Protein AF-A0A8T6FFH6-F1 (afdb_monomer)

Secondary structure (DSSP, 8-state):
-EEEE-HHHHHTT-EEEEEEEE--SS-EEEEEEESSPPPPBTTBEEE-GGG--SSEEEETTEEEE-TTSEEEEEESS---GGGEEEEE--PPPSS--SSSSSSPTTTT--HHHHHHHHHHHHHHTT--TTGGGS-----SSSPPHHHHHHHHHHHHHHHHHSS--PPPPPHHHHHHHHHHHHHHHHTT-HHHHHHHHTTSS-HHHHHHHHHHHHHHHHT-S---PPPP---

Sequence (231 aa):
MEFTIDWQAVVRGCRMYWVEAMRYRPPAYRFLITEHELPNSKFLTHYDPSAANGPVIYRDGAWYWNGTCTSEFMVAADLPLARFSRMSFVDHHQQYCRGGQNPCRDQRMSAYDARLVTLSFVLAYSLHTIDHGIRYDTVGLEQDEVDQFVNLMTQRLTVMAERFRGRRTKKKSRAALIRGILALWSCRRFSDASVLASRFPSAEALQDELCDLIAEHFGLPSYQPTALWSA

Radius of gyration: 22.52 Å; Cα contacts (8 Å, |Δi|>4): 329; chains: 1; bounding box: 49×39×63 Å

Mean predicted aligned error: 6.68 Å

Foldseek 3Di:
DDFAFDPCVQQVLWWKWWFDFDPDVLTETEIEIENDDDDDDPRTHTDDLPVVPDQWHDDPNDIHGNPSYHYHYHYPDDDFLLRTQADFFAFADQPDDPPADVVRPCRRPGSLLVLLLVVLVCLLVLPPSNVNHAFQDDPDDDFGSLLSNLVVVLVLLQVLLVAADADDDDLVVLLNLLSVLSVCSNVVVNNVSSVSSSNANDSVSNSLNSQVSVCVSNVHPTGDRDDDPPD

Structure (mmCIF, N/CA/C/O backbone):
data_AF-A0A8T6FFH6-F1
#
_entry.id   AF-A0A8T6FFH6-F1
#
loop_
_atom_site.group_PDB
_atom_site.id
_atom_site.type_symbol
_atom_site.label_atom_id
_atom_site.label_alt_id
_atom_site.label_comp_id
_atom_site.label_asym_id
_atom_site.label_entity_id
_atom_site.label_seq_id
_atom_site.pdbx_PDB_ins_code
_atom_site.Cartn_x
_atom_site.Cartn_y
_atom_site.Cartn_z
_atom_site.occupancy
_atom_site.B_iso_or_equiv
_atom_site.auth_seq_id
_atom_site.auth_comp_id
_atom_site.auth_asym_id
_atom_site.auth_atom_id
_atom_site.pdbx_PDB_model_num
ATOM 1 N N . MET A 1 1 ? 1.522 5.525 -2.052 1.00 87.00 1 MET A N 1
ATOM 2 C CA . MET A 1 1 ? 1.400 4.057 -1.937 1.00 87.00 1 MET A CA 1
ATOM 3 C C . MET A 1 1 ? 2.240 3.444 -3.032 1.00 87.00 1 MET A C 1
ATOM 5 O O . MET A 1 1 ? 2.258 3.988 -4.131 1.00 87.00 1 MET A O 1
ATOM 9 N N . GLU A 1 2 ? 2.932 2.364 -2.716 1.00 89.50 2 GLU A N 1
ATOM 10 C CA . GLU A 1 2 ? 3.821 1.646 -3.621 1.00 89.50 2 GLU A CA 1
ATOM 11 C C . GLU A 1 2 ? 3.473 0.164 -3.601 1.00 89.50 2 GLU A C 1
ATOM 13 O O . GLU A 1 2 ? 3.092 -0.378 -2.562 1.00 89.50 2 GLU A O 1
ATOM 18 N N . PHE A 1 3 ? 3.632 -0.482 -4.751 1.00 90.56 3 PHE A N 1
ATOM 19 C CA . PHE A 1 3 ? 3.488 -1.921 -4.883 1.00 90.56 3 PHE A CA 1
ATOM 20 C C . PHE A 1 3 ? 4.796 -2.510 -5.396 1.00 90.56 3 PHE A C 1
ATOM 22 O O . PHE A 1 3 ? 5.353 -2.039 -6.389 1.00 90.56 3 PHE A O 1
ATOM 29 N N . THR A 1 4 ? 5.291 -3.542 -4.725 1.00 91.06 4 THR A N 1
ATOM 30 C CA . THR A 1 4 ? 6.453 -4.302 -5.177 1.00 91.06 4 THR A CA 1
ATOM 31 C C . THR A 1 4 ? 5.992 -5.394 -6.126 1.00 91.06 4 THR A C 1
ATOM 33 O O . THR A 1 4 ? 5.114 -6.186 -5.792 1.00 91.06 4 THR A O 1
ATOM 36 N N . ILE A 1 5 ? 6.601 -5.443 -7.306 1.00 90.44 5 ILE A N 1
ATOM 37 C CA . ILE A 1 5 ? 6.355 -6.465 -8.320 1.00 90.44 5 ILE A CA 1
ATOM 38 C C . ILE A 1 5 ? 7.645 -7.222 -8.614 1.00 90.44 5 ILE A C 1
ATOM 40 O O . ILE A 1 5 ? 8.733 -6.643 -8.570 1.00 90.44 5 ILE A O 1
ATOM 44 N N . ASP A 1 6 ? 7.528 -8.509 -8.937 1.00 90.12 6 ASP A N 1
ATOM 45 C CA . ASP A 1 6 ? 8.653 -9.261 -9.483 1.00 90.12 6 ASP A CA 1
ATOM 46 C C . ASP A 1 6 ? 9.020 -8.701 -10.863 1.00 90.12 6 ASP A C 1
ATOM 48 O O . ASP A 1 6 ? 8.323 -8.920 -11.857 1.00 90.12 6 ASP A O 1
ATOM 52 N N . TRP A 1 7 ? 10.144 -7.987 -10.914 1.00 91.88 7 TRP A N 1
ATOM 53 C CA . TRP A 1 7 ? 10.684 -7.418 -12.141 1.00 91.88 7 TRP A CA 1
ATOM 54 C C . TRP A 1 7 ? 10.851 -8.466 -13.243 1.00 91.88 7 TRP A C 1
ATOM 56 O O . TRP A 1 7 ? 10.474 -8.215 -14.388 1.00 91.88 7 TRP A O 1
ATOM 66 N N . GLN A 1 8 ? 11.351 -9.662 -12.911 1.00 91.69 8 GLN A N 1
ATOM 67 C CA . GLN A 1 8 ? 11.547 -10.713 -13.907 1.00 91.69 8 GLN A CA 1
ATOM 68 C C . GLN A 1 8 ? 10.218 -11.195 -14.482 1.00 91.69 8 GLN A C 1
ATOM 70 O O . GLN A 1 8 ? 10.142 -11.508 -15.666 1.00 91.69 8 GLN A O 1
ATOM 75 N N . ALA A 1 9 ? 9.155 -11.255 -13.680 1.00 90.94 9 ALA A N 1
ATOM 76 C CA . ALA A 1 9 ? 7.825 -11.593 -14.177 1.00 90.94 9 ALA A CA 1
ATOM 77 C C . ALA A 1 9 ? 7.251 -10.533 -15.133 1.00 90.94 9 ALA A C 1
ATOM 79 O O . ALA A 1 9 ? 6.455 -10.897 -15.996 1.00 90.94 9 ALA A O 1
ATOM 80 N N . VAL A 1 10 ? 7.652 -9.264 -15.002 1.00 91.81 10 VAL A N 1
ATOM 81 C CA . VAL A 1 10 ? 7.201 -8.156 -15.866 1.00 91.81 10 VAL A CA 1
ATOM 82 C C . VAL A 1 10 ? 7.915 -8.153 -17.216 1.00 91.81 10 VAL A C 1
ATOM 84 O O . VAL A 1 10 ? 7.283 -7.952 -18.248 1.00 91.81 10 VAL A O 1
ATOM 87 N N . VAL A 1 11 ? 9.234 -8.358 -17.228 1.00 93.69 11 VAL A N 1
ATOM 88 C CA . VAL A 1 11 ? 10.037 -8.232 -18.462 1.00 93.69 11 VAL A CA 1
ATOM 89 C C . VAL A 1 11 ? 10.153 -9.520 -19.272 1.00 93.69 11 VAL A C 1
ATOM 91 O O . VAL A 1 11 ? 10.622 -9.492 -20.408 1.00 93.69 11 VAL A O 1
ATOM 94 N N . ARG A 1 12 ? 9.764 -10.666 -18.710 1.00 91.62 12 ARG A N 1
ATOM 95 C CA . ARG A 1 12 ? 9.901 -11.969 -19.372 1.00 91.62 12 ARG A CA 1
ATOM 96 C C . ARG A 1 12 ? 9.046 -12.044 -20.631 1.00 91.62 12 ARG A C 1
ATOM 98 O O . ARG A 1 12 ? 7.839 -11.868 -20.567 1.00 91.62 12 ARG A O 1
ATOM 105 N N . GLY A 1 13 ? 9.685 -12.369 -21.755 1.00 91.25 13 GLY A N 1
ATOM 106 C CA . GLY A 1 13 ? 9.020 -12.438 -23.060 1.00 91.25 13 GLY A CA 1
ATOM 107 C C . GLY A 1 13 ? 8.721 -11.070 -23.680 1.00 91.25 13 GLY A C 1
ATOM 108 O O . GLY A 1 13 ? 8.264 -11.013 -24.817 1.00 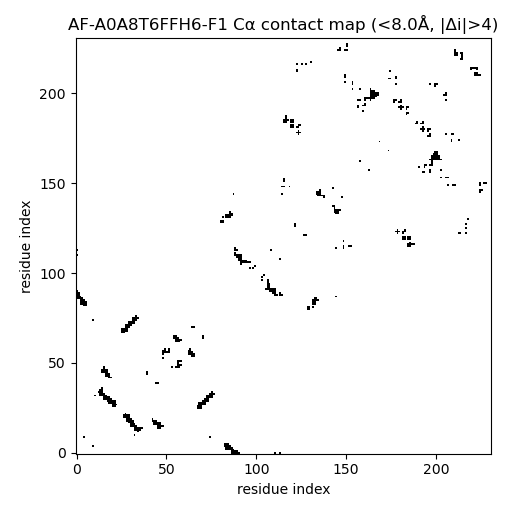91.25 13 GLY A O 1
ATOM 109 N N . CYS A 1 14 ? 9.026 -9.978 -22.975 1.00 94.56 14 CYS A N 1
ATOM 110 C CA . CYS A 1 14 ? 8.846 -8.626 -23.473 1.00 94.56 14 CYS A CA 1
ATOM 111 C C . CYS A 1 14 ? 10.101 -8.123 -24.191 1.00 94.56 14 CYS A C 1
ATOM 113 O O . CYS A 1 14 ? 11.234 -8.508 -23.900 1.00 94.56 14 CYS A O 1
ATOM 115 N N . ARG A 1 15 ? 9.881 -7.185 -25.103 1.00 94.88 15 ARG A N 1
ATOM 116 C CA . ARG A 1 15 ? 10.890 -6.356 -25.752 1.00 94.88 15 ARG A CA 1
ATOM 117 C C . ARG A 1 15 ? 10.961 -5.008 -25.045 1.00 94.88 15 ARG A C 1
ATOM 119 O O . ARG A 1 15 ? 9.952 -4.512 -24.538 1.00 94.88 15 ARG A O 1
ATOM 126 N N . MET A 1 16 ? 12.150 -4.413 -25.026 1.00 95.88 16 MET A N 1
ATOM 127 C CA . MET A 1 16 ? 12.393 -3.107 -24.421 1.00 95.88 16 MET A CA 1
ATOM 128 C C . MET A 1 16 ? 12.731 -2.089 -25.508 1.00 95.88 16 MET A C 1
ATOM 130 O O . MET A 1 16 ? 13.519 -2.360 -26.410 1.00 95.88 16 MET A O 1
ATOM 134 N N . TYR A 1 17 ? 12.136 -0.905 -25.422 1.00 96.31 17 TYR A N 1
ATOM 135 C CA . TYR A 1 17 ? 12.360 0.189 -26.358 1.00 96.31 17 TYR A CA 1
ATOM 136 C C . TYR A 1 17 ? 12.745 1.445 -25.589 1.00 96.31 17 TYR A C 1
ATOM 138 O O . TYR A 1 17 ? 12.044 1.863 -24.666 1.00 96.31 17 TYR A O 1
ATOM 146 N N . TRP A 1 18 ? 13.861 2.053 -25.973 1.00 95.44 18 TRP A N 1
ATOM 147 C CA . TRP A 1 18 ? 14.264 3.365 -25.496 1.00 95.44 18 TRP A CA 1
ATOM 148 C C . TRP A 1 18 ? 13.285 4.421 -26.006 1.00 95.44 18 TRP A C 1
ATOM 150 O O . TRP A 1 18 ? 13.049 4.510 -27.213 1.00 95.44 18 TRP A O 1
ATOM 160 N N . VAL A 1 19 ? 12.751 5.225 -25.088 1.00 95.31 19 VAL A N 1
ATOM 161 C CA . VAL A 1 19 ? 11.837 6.328 -25.405 1.00 95.31 19 VAL A CA 1
ATOM 162 C C . VAL A 1 19 ? 12.607 7.643 -25.404 1.00 95.31 19 VAL A C 1
ATOM 164 O O . VAL A 1 19 ? 12.699 8.322 -26.422 1.00 95.31 19 VAL A O 1
ATOM 167 N N . GLU A 1 20 ? 13.190 8.012 -24.262 1.00 94.25 20 GLU A N 1
ATOM 168 C CA . GLU A 1 20 ? 13.884 9.290 -24.106 1.00 94.25 20 GLU A CA 1
ATOM 169 C C . GLU A 1 20 ? 14.808 9.320 -22.881 1.00 94.25 20 GLU A C 1
ATOM 171 O O . GLU A 1 20 ? 14.601 8.602 -21.900 1.00 94.25 20 GLU A O 1
ATOM 176 N N . ALA A 1 21 ? 15.791 10.225 -22.919 1.00 92.62 21 ALA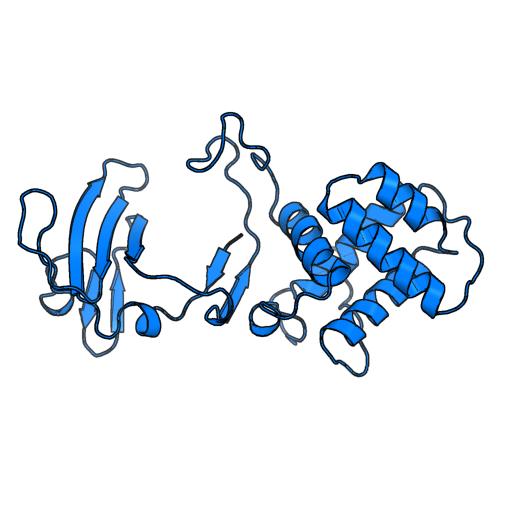 A N 1
ATOM 177 C CA . ALA A 1 21 ? 16.451 10.745 -21.725 1.00 92.62 21 ALA A CA 1
ATOM 178 C C . ALA A 1 21 ? 15.811 12.088 -21.366 1.00 92.62 21 ALA A C 1
ATOM 180 O O . ALA A 1 21 ? 15.753 13.009 -22.182 1.00 92.62 21 ALA A O 1
ATOM 181 N N . MET A 1 22 ? 15.369 12.216 -20.125 1.00 90.88 22 MET A N 1
ATOM 182 C CA . MET A 1 22 ? 14.669 13.384 -19.622 1.00 90.88 22 MET A CA 1
ATOM 183 C C . MET A 1 22 ? 15.610 14.269 -18.813 1.00 90.88 22 MET A C 1
ATOM 185 O O . MET A 1 22 ? 16.286 13.830 -17.877 1.00 90.88 22 MET A O 1
ATOM 189 N N . ARG A 1 23 ? 15.583 15.570 -19.110 1.00 85.06 23 ARG A N 1
ATOM 190 C CA . ARG A 1 23 ? 16.239 16.589 -18.283 1.00 85.06 23 ARG A CA 1
ATOM 191 C C . ARG A 1 23 ? 15.389 16.864 -17.040 1.00 85.06 23 ARG A C 1
ATOM 193 O O . ARG A 1 23 ? 14.605 17.806 -17.011 1.00 85.06 23 ARG A O 1
ATOM 200 N N . TYR A 1 24 ? 15.540 16.012 -16.032 1.00 77.19 24 TYR A N 1
ATOM 201 C CA . TYR A 1 24 ? 14.887 16.120 -14.726 1.00 77.19 24 TYR A CA 1
ATOM 202 C C . TYR A 1 24 ? 15.935 16.209 -13.600 1.00 77.19 24 TYR A C 1
ATOM 204 O O . TYR A 1 24 ? 17.136 16.097 -13.859 1.00 77.19 24 TYR A O 1
ATOM 212 N N . ARG A 1 25 ? 15.515 16.462 -12.354 1.00 79.69 25 ARG A N 1
ATOM 213 C CA . ARG A 1 25 ? 16.392 16.388 -11.171 1.00 79.69 25 ARG A CA 1
ATOM 214 C C . ARG A 1 25 ? 15.770 15.446 -10.129 1.00 79.69 25 ARG A C 1
ATOM 216 O O . ARG A 1 25 ? 14.765 15.835 -9.535 1.00 79.69 25 ARG A O 1
ATOM 223 N N . PRO A 1 26 ? 16.349 14.249 -9.905 1.00 83.31 26 PRO A N 1
ATOM 224 C CA . PRO A 1 26 ? 17.490 13.670 -10.636 1.00 83.31 26 PRO A CA 1
ATOM 225 C C . PRO A 1 26 ? 17.151 13.392 -12.117 1.00 83.31 26 PRO A C 1
ATOM 227 O O . PRO A 1 26 ? 15.967 13.293 -12.449 1.00 83.31 26 PRO A O 1
ATOM 230 N N . PRO A 1 27 ? 18.150 13.307 -13.022 1.00 90.62 27 PRO A N 1
ATOM 231 C CA . PRO A 1 27 ? 17.916 12.945 -14.419 1.00 90.62 27 PRO A CA 1
ATOM 232 C C . PRO A 1 27 ? 17.154 11.629 -14.516 1.00 90.62 27 PRO A C 1
ATOM 234 O O . PRO A 1 27 ? 17.372 10.732 -13.704 1.00 90.62 27 PRO A O 1
ATOM 237 N N . ALA A 1 28 ? 16.274 11.512 -15.504 1.00 92.75 28 ALA A N 1
ATOM 238 C CA . ALA A 1 28 ? 15.490 10.302 -15.707 1.00 92.75 28 ALA A CA 1
ATOM 239 C C . ALA A 1 28 ? 15.674 9.781 -17.129 1.00 92.75 28 ALA A C 1
ATOM 241 O O . ALA A 1 28 ? 16.014 10.536 -18.039 1.00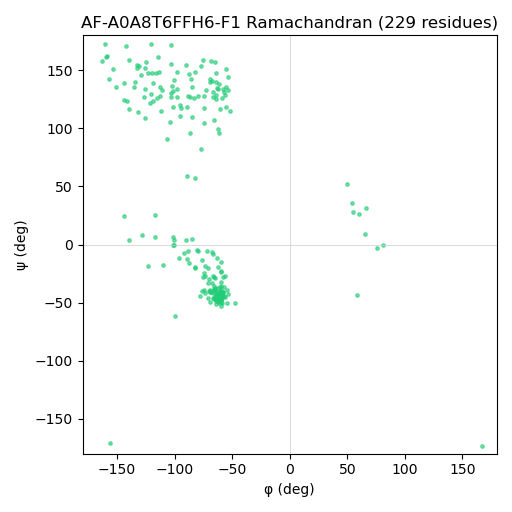 92.75 28 ALA A O 1
ATOM 242 N N . TYR A 1 29 ? 15.433 8.497 -17.330 1.00 94.00 29 TYR A N 1
ATOM 243 C CA . TYR A 1 29 ? 15.287 7.900 -18.652 1.00 94.00 29 TYR A CA 1
ATOM 244 C C . TYR A 1 29 ? 14.046 7.024 -18.660 1.00 94.00 29 TYR A C 1
ATOM 246 O O . TYR A 1 29 ? 13.627 6.530 -17.610 1.00 94.00 29 TYR A O 1
ATOM 254 N N . ARG A 1 30 ? 13.462 6.839 -19.845 1.00 95.31 30 ARG A N 1
ATOM 255 C CA . ARG A 1 30 ? 12.227 6.079 -19.993 1.00 95.31 30 ARG A CA 1
ATOM 256 C C . ARG A 1 30 ? 12.354 4.955 -21.005 1.00 95.31 30 ARG A C 1
ATOM 258 O O . ARG A 1 30 ? 12.810 5.165 -22.130 1.00 95.31 30 ARG A O 1
ATOM 265 N N . PHE A 1 31 ? 11.863 3.789 -20.607 1.00 96.62 31 PHE A N 1
ATOM 266 C CA . PHE A 1 31 ? 11.684 2.630 -21.468 1.00 96.62 31 PHE A CA 1
ATOM 267 C C . PHE A 1 31 ? 10.205 2.297 -21.655 1.00 96.62 31 PHE A C 1
ATOM 269 O O . PHE A 1 31 ? 9.394 2.489 -20.749 1.00 96.62 31 PHE A O 1
ATOM 276 N N . LEU A 1 32 ? 9.873 1.760 -22.824 1.00 96.62 32 LEU A N 1
ATOM 277 C CA . LEU A 1 32 ? 8.628 1.054 -23.094 1.00 96.62 32 LEU A CA 1
ATOM 278 C C . LEU A 1 32 ? 8.913 -0.450 -23.116 1.00 96.62 32 LEU A C 1
ATOM 280 O O . LEU A 1 32 ? 9.836 -0.894 -23.795 1.00 96.62 32 LEU A O 1
ATOM 284 N N . ILE A 1 33 ? 8.116 -1.220 -22.386 1.00 96.38 33 ILE A N 1
ATOM 285 C CA . ILE A 1 33 ? 8.177 -2.679 -22.301 1.00 96.38 33 ILE A CA 1
ATOM 286 C C . ILE A 1 33 ? 6.882 -3.231 -22.882 1.00 96.38 33 ILE A C 1
ATOM 288 O O . ILE A 1 33 ? 5.794 -2.829 -22.467 1.00 96.38 33 ILE A O 1
ATOM 292 N N . THR A 1 34 ? 6.988 -4.133 -23.851 1.00 96.00 34 THR A N 1
ATOM 293 C CA . THR A 1 34 ? 5.824 -4.713 -24.529 1.00 96.00 34 THR A CA 1
ATOM 294 C C . THR A 1 34 ? 6.141 -6.095 -25.087 1.00 96.00 34 THR A C 1
ATOM 296 O O . THR A 1 34 ? 7.278 -6.369 -25.456 1.00 96.00 34 THR A O 1
ATOM 299 N N . GLU A 1 35 ? 5.142 -6.964 -25.184 1.00 95.25 35 GLU A N 1
ATOM 300 C CA . GLU A 1 35 ? 5.258 -8.255 -25.877 1.00 95.25 35 GLU A CA 1
ATOM 301 C C . GLU A 1 35 ? 5.277 -8.092 -27.407 1.00 95.25 35 GLU A C 1
ATOM 303 O O . GLU A 1 35 ? 5.710 -8.983 -28.138 1.00 95.25 35 GLU A O 1
ATOM 308 N N . HIS A 1 36 ? 4.820 -6.942 -27.910 1.00 93.50 36 HIS A N 1
ATOM 309 C CA . HIS A 1 36 ? 4.696 -6.697 -29.338 1.00 93.50 36 HIS A CA 1
ATOM 310 C C . HIS A 1 36 ? 5.997 -6.191 -29.950 1.00 93.50 36 HIS A C 1
ATOM 312 O O . HIS A 1 36 ? 6.714 -5.359 -29.395 1.00 93.50 36 HIS A O 1
ATOM 318 N N . GLU A 1 37 ? 6.270 -6.652 -31.164 1.00 93.00 37 GLU A N 1
ATOM 319 C CA . GLU A 1 37 ? 7.286 -6.036 -31.996 1.00 93.00 37 GLU A CA 1
ATOM 320 C C . GLU A 1 37 ? 6.765 -4.708 -32.542 1.00 93.00 37 GLU A C 1
ATOM 322 O O . GLU A 1 37 ? 5.773 -4.657 -33.269 1.00 93.00 37 GLU A O 1
ATOM 327 N N . LEU A 1 38 ? 7.440 -3.627 -32.167 1.00 91.50 38 LEU A N 1
ATOM 328 C CA . LEU A 1 38 ? 7.152 -2.288 -32.653 1.00 91.50 38 LEU A CA 1
ATOM 329 C C . LEU A 1 38 ? 8.142 -1.902 -33.755 1.00 91.50 38 LEU A C 1
ATOM 331 O O . LEU A 1 38 ? 9.335 -2.209 -33.641 1.00 91.50 38 LEU A O 1
ATOM 335 N N . PRO A 1 39 ? 7.682 -1.201 -34.806 1.00 87.88 39 PRO A N 1
ATOM 336 C CA . PRO A 1 39 ? 8.575 -0.683 -35.826 1.00 87.88 39 PRO A CA 1
ATOM 337 C C . PRO A 1 39 ? 9.517 0.354 -35.211 1.00 87.88 39 PRO A C 1
ATOM 339 O O . PRO A 1 39 ? 9.103 1.197 -34.409 1.00 87.88 39 PRO A O 1
ATOM 342 N N . ASN A 1 40 ? 10.782 0.328 -35.630 1.00 81.50 40 ASN A N 1
ATOM 343 C CA . ASN A 1 40 ? 11.717 1.391 -35.281 1.00 81.50 40 ASN A CA 1
ATOM 344 C C . ASN A 1 40 ? 11.166 2.735 -35.768 1.00 81.50 40 ASN A C 1
ATOM 346 O O . ASN A 1 40 ? 10.719 2.872 -36.909 1.00 81.50 40 ASN A O 1
ATOM 350 N N . SER A 1 41 ? 11.211 3.740 -34.901 1.00 86.56 41 SER A N 1
ATOM 351 C CA . SER A 1 41 ? 10.749 5.085 -35.219 1.00 86.56 41 SER A CA 1
ATOM 352 C C . SER A 1 41 ? 11.660 6.121 -34.577 1.00 86.56 41 SER A C 1
ATOM 354 O O . SER A 1 41 ? 12.478 5.807 -33.718 1.00 86.56 41 SER A O 1
ATOM 356 N N . LYS A 1 42 ? 11.477 7.394 -34.930 1.00 87.50 42 LYS A N 1
ATOM 357 C CA . LYS A 1 42 ? 12.201 8.495 -34.275 1.00 87.50 42 LYS A CA 1
ATOM 358 C C . LYS A 1 42 ? 11.897 8.648 -32.773 1.00 87.50 42 LYS A C 1
ATOM 360 O O . LYS A 1 42 ? 12.566 9.432 -32.114 1.00 87.50 42 LYS A O 1
ATOM 365 N N . PHE A 1 43 ? 10.871 7.964 -32.261 1.00 89.56 43 PHE A N 1
ATOM 366 C CA . PHE A 1 43 ? 10.429 8.042 -30.864 1.00 89.56 43 PHE A CA 1
ATOM 367 C C . PHE A 1 43 ? 10.715 6.772 -30.061 1.00 89.56 43 PHE A C 1
ATOM 369 O O . PHE A 1 43 ? 10.640 6.803 -28.838 1.00 89.56 43 PHE A O 1
ATOM 376 N N . LEU A 1 44 ? 10.976 5.655 -30.743 1.00 93.38 44 LEU A N 1
ATOM 377 C CA . LEU A 1 44 ? 11.179 4.348 -30.134 1.00 93.38 44 LEU A CA 1
ATOM 378 C C . LEU A 1 44 ? 12.321 3.648 -30.852 1.00 93.38 44 LEU A C 1
ATOM 380 O O . LEU A 1 44 ? 12.210 3.310 -32.034 1.00 93.38 44 LEU A O 1
ATOM 384 N N . THR A 1 45 ? 13.388 3.400 -30.104 1.00 93.62 45 THR A N 1
ATOM 385 C CA . THR A 1 45 ? 14.547 2.644 -30.572 1.00 93.62 45 THR A CA 1
ATOM 386 C C . THR A 1 45 ? 14.606 1.341 -29.799 1.00 93.62 45 THR A C 1
ATOM 388 O O . THR A 1 45 ? 14.564 1.366 -28.570 1.00 93.62 45 THR A O 1
ATOM 391 N N . HIS A 1 46 ? 14.699 0.204 -30.492 1.00 94.69 46 HIS A N 1
ATOM 392 C CA . HIS A 1 46 ? 14.887 -1.081 -29.820 1.00 94.69 46 HIS A CA 1
ATOM 393 C C . HIS A 1 46 ? 16.096 -1.027 -28.876 1.00 94.69 46 HIS A C 1
ATOM 395 O O . HIS A 1 46 ? 17.168 -0.546 -29.249 1.00 94.69 46 HIS A O 1
ATOM 401 N N . TYR A 1 47 ? 15.911 -1.520 -27.657 1.00 94.19 47 TYR A N 1
ATOM 402 C CA . TYR A 1 47 ? 16.933 -1.565 -26.628 1.00 94.19 47 TYR A CA 1
ATOM 403 C C . TYR A 1 47 ? 17.202 -3.013 -26.244 1.00 94.19 47 TYR A C 1
ATOM 405 O O . TYR A 1 47 ? 16.291 -3.733 -25.843 1.00 94.19 47 TYR A O 1
ATOM 413 N N . ASP A 1 48 ? 18.461 -3.424 -26.359 1.00 93.31 48 ASP A N 1
ATOM 414 C CA . ASP A 1 48 ? 18.922 -4.736 -25.921 1.00 93.31 48 ASP A CA 1
ATOM 415 C C . ASP A 1 48 ? 19.702 -4.591 -24.601 1.00 93.31 48 ASP A C 1
ATOM 417 O O . ASP A 1 48 ? 20.849 -4.132 -24.619 1.00 93.31 48 ASP A O 1
ATOM 421 N N . PRO A 1 49 ? 19.121 -4.988 -23.452 1.00 93.44 49 PRO A N 1
ATOM 422 C CA . PRO A 1 49 ? 19.797 -4.919 -22.158 1.00 93.44 49 PRO A CA 1
ATOM 423 C C . PRO A 1 49 ? 21.058 -5.792 -22.072 1.00 93.44 49 PRO A C 1
ATOM 425 O O . PRO A 1 49 ? 21.891 -5.559 -21.195 1.00 93.44 49 PRO A O 1
ATOM 428 N N . SER A 1 50 ? 21.218 -6.789 -22.951 1.00 92.75 50 SER A N 1
ATOM 429 C CA . SER A 1 50 ? 22.381 -7.685 -22.964 1.00 92.75 50 SER A CA 1
ATOM 430 C C . SER A 1 50 ? 23.599 -7.096 -23.685 1.00 92.75 50 SER A C 1
ATOM 432 O O . SER A 1 50 ? 24.731 -7.483 -23.399 1.00 92.75 50 SER A O 1
ATOM 434 N N . ALA A 1 51 ? 23.397 -6.087 -24.542 1.00 89.50 51 ALA A N 1
ATOM 435 C CA . ALA A 1 51 ? 24.471 -5.393 -25.257 1.00 89.50 51 ALA A CA 1
ATOM 436 C C . ALA A 1 51 ? 25.333 -4.481 -24.353 1.00 89.50 51 ALA A C 1
ATOM 438 O O . ALA A 1 51 ? 26.329 -3.921 -24.810 1.00 89.50 51 ALA A O 1
ATOM 439 N N . ALA A 1 52 ? 24.956 -4.323 -23.075 1.00 73.06 52 ALA A N 1
ATOM 440 C CA . ALA A 1 52 ? 25.695 -3.603 -22.031 1.00 73.06 52 ALA A CA 1
ATOM 441 C C . ALA A 1 52 ? 26.065 -2.137 -22.357 1.00 73.06 52 ALA A C 1
ATOM 443 O O . ALA A 1 52 ? 27.042 -1.604 -21.834 1.00 73.06 52 ALA A O 1
ATOM 444 N N . ASN A 1 53 ? 25.278 -1.458 -23.197 1.00 82.88 53 ASN A N 1
ATOM 445 C CA . ASN A 1 53 ? 25.575 -0.119 -23.720 1.00 82.88 53 ASN A CA 1
ATOM 446 C C . ASN A 1 53 ? 24.562 0.965 -23.296 1.00 82.88 53 ASN A C 1
ATOM 448 O O . ASN A 1 53 ? 24.411 1.978 -23.979 1.00 82.88 53 ASN A O 1
ATOM 452 N N . GLY A 1 54 ? 23.874 0.791 -22.164 1.00 89.31 54 GLY A N 1
ATOM 453 C CA . GLY A 1 54 ? 22.923 1.786 -21.663 1.00 89.31 54 GLY A CA 1
ATOM 454 C C . GLY A 1 54 ? 22.684 1.710 -20.155 1.00 89.31 54 GLY A C 1
ATOM 455 O O . GLY A 1 54 ? 23.414 1.019 -19.446 1.00 89.31 54 GLY A O 1
ATOM 456 N N . PRO A 1 55 ? 21.688 2.451 -19.641 1.00 92.50 55 PRO A N 1
ATOM 457 C CA . PRO A 1 55 ? 21.521 2.637 -18.206 1.00 92.50 55 PRO A CA 1
ATOM 458 C C . PRO A 1 55 ? 20.837 1.465 -17.490 1.00 92.50 55 PRO A C 1
ATOM 460 O O . PRO A 1 55 ? 20.770 1.506 -16.264 1.00 92.50 55 PRO A O 1
ATOM 463 N N . VAL A 1 56 ? 20.350 0.449 -18.215 1.00 94.25 56 VAL A N 1
ATOM 464 C CA . VAL A 1 56 ? 19.751 -0.777 -17.664 1.00 94.25 56 VAL A CA 1
ATOM 465 C C . VAL A 1 56 ? 20.368 -1.988 -18.353 1.00 94.25 56 VAL A C 1
ATOM 467 O O . VAL A 1 56 ? 20.169 -2.201 -19.540 1.00 94.25 56 VAL A O 1
ATOM 470 N N . ILE A 1 57 ? 21.109 -2.808 -17.621 1.00 94.94 57 ILE A N 1
ATOM 471 C CA . ILE A 1 57 ? 21.886 -3.912 -18.190 1.00 94.94 57 ILE A CA 1
ATOM 472 C C . ILE A 1 57 ? 21.384 -5.233 -17.615 1.00 94.94 57 ILE A C 1
ATOM 474 O O . ILE A 1 57 ? 21.139 -5.329 -16.414 1.00 94.94 57 ILE A O 1
ATOM 478 N N . TYR A 1 58 ? 21.283 -6.258 -18.457 1.00 93.62 58 TYR A N 1
ATOM 479 C CA . TYR A 1 58 ? 21.094 -7.640 -18.028 1.00 93.62 58 TYR A CA 1
ATOM 480 C C . TYR A 1 58 ? 22.356 -8.445 -18.341 1.00 93.62 58 TYR A C 1
ATOM 482 O O . TYR A 1 58 ? 22.716 -8.612 -19.505 1.00 93.62 58 TYR A O 1
ATOM 490 N N . ARG A 1 59 ? 23.047 -8.924 -17.302 1.00 93.31 59 ARG A N 1
ATOM 491 C CA . ARG A 1 59 ? 24.292 -9.693 -17.435 1.00 93.31 59 ARG A CA 1
ATOM 492 C C . ARG A 1 59 ? 24.363 -10.768 -16.360 1.00 93.31 59 ARG A C 1
ATOM 494 O O . ARG A 1 59 ? 24.007 -10.508 -15.216 1.00 93.31 59 ARG A O 1
ATOM 501 N N . ASP A 1 60 ? 24.822 -11.962 -16.726 1.00 91.56 60 ASP A N 1
ATOM 502 C CA . ASP A 1 60 ? 25.068 -13.072 -15.791 1.00 91.56 60 ASP A CA 1
ATOM 503 C C . ASP A 1 60 ? 23.847 -13.429 -14.916 1.00 91.56 60 ASP A C 1
ATOM 505 O O . ASP A 1 60 ? 23.969 -13.756 -13.740 1.00 91.56 60 ASP A O 1
ATOM 509 N N . GLY A 1 61 ? 22.638 -13.326 -15.481 1.00 89.88 61 GLY A N 1
ATOM 510 C CA . GLY A 1 61 ? 21.392 -13.605 -14.761 1.00 89.88 61 GLY A CA 1
ATOM 511 C C . GLY A 1 61 ? 20.887 -12.465 -13.868 1.00 89.88 61 GLY A C 1
ATOM 512 O O . GLY A 1 61 ? 19.816 -12.597 -13.273 1.00 89.88 61 GLY A O 1
ATOM 513 N N . ALA A 1 62 ? 21.603 -11.341 -13.798 1.00 92.69 62 ALA A N 1
ATOM 514 C CA . ALA A 1 62 ? 21.289 -10.208 -12.937 1.00 92.69 62 ALA A CA 1
ATOM 515 C C . ALA A 1 62 ? 20.964 -8.934 -13.731 1.00 92.69 62 ALA A C 1
ATOM 517 O O . ALA A 1 62 ? 21.511 -8.678 -14.805 1.00 92.69 62 ALA A O 1
ATOM 518 N N . TRP A 1 63 ? 20.067 -8.122 -13.168 1.00 93.25 63 TRP A N 1
ATOM 519 C CA . TRP A 1 63 ? 19.730 -6.797 -13.679 1.00 93.25 63 TRP A CA 1
ATOM 520 C C . TRP A 1 63 ? 20.505 -5.728 -12.916 1.00 93.25 63 TRP A C 1
ATOM 522 O O . TRP A 1 63 ? 20.539 -5.727 -11.687 1.00 93.25 63 TRP A O 1
ATOM 532 N N . TYR A 1 64 ? 21.078 -4.794 -13.660 1.00 93.50 64 TYR A N 1
ATOM 533 C CA . TYR A 1 64 ? 21.796 -3.635 -13.155 1.00 93.50 64 TYR A CA 1
ATOM 534 C C . TYR A 1 64 ? 21.152 -2.379 -13.722 1.00 93.50 64 TYR A C 1
ATOM 536 O O . TYR A 1 64 ? 20.681 -2.372 -14.858 1.00 93.50 64 TYR A O 1
ATOM 544 N N . TRP A 1 65 ? 21.162 -1.298 -12.953 1.00 93.00 65 TRP A N 1
ATOM 545 C CA . TRP A 1 65 ? 20.688 -0.001 -13.416 1.00 93.00 65 TRP A CA 1
ATOM 546 C C . TRP A 1 65 ? 21.597 1.117 -12.920 1.00 93.00 65 TRP A C 1
ATOM 548 O O . TRP A 1 65 ? 22.325 0.973 -11.934 1.00 93.00 65 TRP A O 1
ATOM 558 N N . ASN A 1 66 ? 21.547 2.260 -13.595 1.00 89.88 66 ASN A N 1
ATOM 559 C CA . ASN A 1 66 ? 22.242 3.453 -13.140 1.00 89.88 66 ASN A CA 1
ATOM 560 C C . ASN A 1 66 ? 21.514 4.081 -11.938 1.00 89.88 66 ASN A C 1
ATOM 562 O O . ASN A 1 66 ? 20.510 4.771 -12.107 1.00 89.88 66 ASN A O 1
ATOM 566 N N . GLY A 1 67 ? 22.065 3.901 -10.736 1.00 87.00 67 GLY A N 1
ATOM 567 C CA . GLY A 1 67 ? 21.529 4.464 -9.490 1.00 87.00 67 GLY A CA 1
ATOM 568 C C . GLY A 1 67 ? 21.609 5.993 -9.357 1.00 87.00 67 GLY A C 1
ATOM 569 O O . GLY A 1 67 ? 21.060 6.543 -8.409 1.00 87.00 67 GLY A O 1
ATOM 570 N N . THR A 1 68 ? 22.267 6.698 -10.284 1.00 90.06 68 THR A N 1
ATOM 571 C CA . THR A 1 68 ? 22.314 8.176 -10.303 1.00 90.06 68 THR A CA 1
ATOM 572 C C . THR A 1 68 ? 21.159 8.808 -11.085 1.00 90.06 68 THR A C 1
ATOM 574 O O . THR A 1 68 ? 21.020 10.034 -11.110 1.00 90.06 68 THR A O 1
ATOM 577 N N . CYS A 1 69 ? 20.328 7.988 -11.733 1.00 90.06 69 CYS A N 1
ATOM 578 C CA . CYS A 1 69 ? 19.184 8.424 -12.522 1.00 90.06 69 CYS A CA 1
ATOM 579 C C . CYS A 1 69 ? 17.900 7.731 -12.056 1.00 90.06 69 CYS A C 1
ATOM 581 O O . CYS A 1 69 ? 17.918 6.589 -11.599 1.00 90.06 69 CYS A O 1
ATOM 583 N N . THR A 1 70 ? 16.763 8.397 -12.241 1.00 91.44 70 THR A N 1
ATOM 584 C CA . THR A 1 70 ? 15.454 7.758 -12.102 1.00 91.44 70 THR A CA 1
ATOM 585 C C . THR A 1 70 ? 15.192 6.870 -13.312 1.00 91.44 70 THR A C 1
ATOM 587 O O . THR A 1 70 ? 15.275 7.316 -14.457 1.00 91.44 70 THR A O 1
ATOM 590 N N . SER A 1 71 ? 14.848 5.614 -13.047 1.00 93.06 71 SER A N 1
ATOM 591 C CA . SER A 1 71 ? 14.494 4.636 -14.076 1.00 93.06 71 SER A CA 1
ATOM 592 C C . SER A 1 71 ? 12.972 4.623 -14.228 1.00 93.06 71 SER A C 1
ATOM 594 O O . SER A 1 71 ? 12.278 4.206 -13.303 1.00 93.06 71 SER A O 1
ATOM 596 N N . GLU A 1 72 ? 12.437 5.110 -15.350 1.00 94.38 72 GLU A N 1
ATOM 597 C CA . GLU A 1 72 ? 10.996 5.072 -15.634 1.00 94.38 72 GLU A CA 1
ATOM 598 C C . GLU A 1 72 ? 10.679 3.957 -16.645 1.00 94.38 72 GLU A C 1
ATOM 600 O O . GLU A 1 72 ? 11.239 3.913 -17.741 1.00 94.38 72 GLU A O 1
ATOM 605 N N . PHE A 1 73 ? 9.742 3.070 -16.308 1.00 94.81 73 PHE A N 1
ATOM 606 C CA . PHE A 1 73 ? 9.315 1.976 -17.182 1.00 94.81 73 PHE A CA 1
ATOM 607 C C . PHE A 1 73 ? 7.816 2.073 -17.456 1.00 94.81 73 PHE A C 1
ATOM 609 O O . PHE A 1 73 ? 7.003 2.041 -16.535 1.00 94.81 73 PHE A O 1
ATOM 616 N N . MET A 1 74 ? 7.447 2.181 -18.730 1.00 95.06 74 MET A N 1
ATOM 617 C CA . MET A 1 74 ? 6.069 2.036 -19.187 1.00 95.06 74 MET A CA 1
ATOM 618 C C . MET A 1 74 ? 5.865 0.597 -19.633 1.00 95.06 74 MET A C 1
ATOM 620 O O . MET A 1 74 ? 6.541 0.139 -20.549 1.00 95.06 74 MET A O 1
ATOM 624 N N . VAL A 1 75 ? 4.933 -0.110 -19.006 1.00 95.00 75 VAL A N 1
ATOM 625 C CA . VAL A 1 75 ? 4.577 -1.477 -19.390 1.00 95.00 75 VAL A CA 1
ATOM 626 C C . VAL A 1 75 ? 3.281 -1.412 -20.188 1.00 95.00 75 VAL A C 1
ATOM 628 O O . VAL A 1 75 ? 2.265 -0.953 -19.675 1.00 95.00 75 VAL A O 1
ATOM 631 N N . ALA A 1 76 ? 3.312 -1.841 -21.448 1.00 94.81 76 ALA A N 1
ATOM 632 C CA . ALA A 1 76 ? 2.135 -1.908 -22.313 1.00 94.81 76 ALA A CA 1
ATOM 633 C C . ALA A 1 76 ? 1.336 -3.195 -22.053 1.00 94.81 76 ALA A C 1
ATOM 635 O O . ALA A 1 76 ? 1.153 -4.013 -22.951 1.00 94.81 76 ALA A O 1
ATOM 636 N N . ALA A 1 77 ? 0.926 -3.388 -20.802 1.00 90.81 77 ALA A N 1
ATOM 637 C CA . ALA A 1 77 ? 0.101 -4.499 -20.350 1.00 90.81 77 ALA A CA 1
ATOM 638 C C . ALA A 1 77 ? -0.587 -4.132 -19.030 1.00 90.81 77 ALA A C 1
ATOM 640 O O . ALA A 1 77 ? -0.139 -3.235 -18.309 1.00 90.81 77 ALA A O 1
ATOM 641 N N . ASP A 1 78 ? -1.638 -4.870 -18.685 1.00 90.75 78 ASP A N 1
ATOM 642 C CA . ASP A 1 78 ? -2.266 -4.753 -17.376 1.00 90.75 78 ASP A CA 1
ATOM 643 C C . ASP A 1 78 ? -1.375 -5.379 -16.291 1.00 90.75 78 ASP A C 1
ATOM 645 O O . ASP A 1 78 ? -0.888 -6.506 -16.421 1.00 90.75 78 ASP A O 1
ATOM 649 N N . LEU A 1 79 ? -1.193 -4.656 -15.183 1.00 89.44 79 LEU A N 1
ATOM 650 C CA . LEU A 1 79 ? -0.511 -5.146 -13.984 1.00 89.44 79 LEU A CA 1
ATOM 651 C C . LEU A 1 79 ? -1.553 -5.420 -12.889 1.00 89.44 79 LEU A C 1
ATOM 653 O O . LEU A 1 79 ? -1.905 -4.509 -12.135 1.00 89.44 79 LEU A O 1
ATOM 657 N N . PRO A 1 80 ? -2.099 -6.648 -12.801 1.00 87.62 80 PRO A N 1
ATOM 658 C CA . PRO A 1 80 ? -3.151 -6.954 -11.840 1.00 87.62 80 PRO A CA 1
ATOM 659 C C . PRO A 1 80 ? -2.621 -6.894 -10.405 1.00 87.62 80 PRO A C 1
ATOM 661 O O . PRO A 1 80 ? -1.535 -7.398 -10.115 1.00 87.62 80 PRO A O 1
ATOM 664 N N . LEU A 1 81 ? -3.438 -6.357 -9.489 1.00 85.12 81 LEU A N 1
ATOM 665 C CA . LEU A 1 81 ? -3.079 -6.219 -8.071 1.00 85.12 81 LEU A CA 1
ATOM 666 C C . LEU A 1 81 ? -2.685 -7.547 -7.403 1.00 85.12 81 LEU A C 1
ATOM 668 O O . LEU A 1 81 ? -1.875 -7.556 -6.485 1.00 85.12 81 LEU A O 1
ATOM 672 N N . ALA A 1 82 ? -3.209 -8.664 -7.912 1.00 84.19 82 ALA A N 1
ATOM 673 C CA . ALA A 1 82 ? -2.902 -10.018 -7.456 1.00 84.19 82 ALA A CA 1
ATOM 674 C C . ALA A 1 82 ? -1.451 -10.481 -7.719 1.00 84.19 82 ALA A C 1
ATOM 676 O O . ALA A 1 82 ? -1.079 -11.572 -7.301 1.00 84.19 82 ALA A O 1
ATOM 677 N N . ARG A 1 83 ? -0.646 -9.715 -8.473 1.00 84.31 83 ARG A N 1
ATOM 678 C CA . ARG A 1 83 ? 0.754 -10.057 -8.798 1.00 84.31 83 ARG A CA 1
ATOM 679 C C . ARG A 1 83 ? 1.780 -9.311 -7.944 1.00 84.31 83 ARG A C 1
ATOM 681 O O . ARG A 1 83 ? 2.978 -9.511 -8.147 1.00 84.31 83 ARG A O 1
ATOM 688 N N . PHE A 1 84 ? 1.348 -8.444 -7.032 1.00 88.44 84 PHE A N 1
ATOM 689 C CA . PHE A 1 84 ? 2.269 -7.693 -6.186 1.00 88.44 84 PHE A CA 1
ATOM 690 C C . PHE A 1 84 ? 2.677 -8.512 -4.964 1.00 88.44 84 PHE A C 1
ATOM 692 O O . PHE A 1 84 ? 1.852 -9.116 -4.301 1.00 88.44 84 PHE A O 1
ATOM 699 N N . SER A 1 85 ? 3.963 -8.519 -4.634 1.00 87.81 85 SER A N 1
ATOM 700 C CA . SER A 1 85 ? 4.480 -9.247 -3.469 1.00 87.81 85 SER A CA 1
ATOM 701 C C . SER A 1 85 ? 4.429 -8.433 -2.179 1.00 87.81 85 SER A C 1
ATOM 703 O O . SER A 1 85 ? 4.584 -8.984 -1.092 1.00 87.81 85 SER A O 1
ATOM 705 N N . ARG A 1 86 ? 4.260 -7.112 -2.287 1.00 89.56 86 ARG A N 1
ATOM 706 C CA . ARG A 1 86 ? 4.201 -6.198 -1.144 1.00 89.56 86 ARG A CA 1
ATOM 707 C C . ARG A 1 86 ? 3.455 -4.926 -1.518 1.00 89.56 86 ARG A C 1
ATOM 709 O O . ARG A 1 86 ? 3.641 -4.394 -2.611 1.00 89.56 86 ARG A O 1
ATOM 716 N N . MET A 1 87 ? 2.676 -4.412 -0.581 1.00 89.75 87 MET A N 1
ATOM 717 C CA . MET A 1 87 ? 2.138 -3.059 -0.579 1.00 89.75 87 MET A CA 1
ATOM 718 C C . MET A 1 87 ? 2.810 -2.270 0.547 1.00 89.75 87 MET A C 1
ATOM 720 O O . MET A 1 87 ? 2.895 -2.748 1.676 1.00 89.75 87 MET A O 1
ATOM 724 N N . SER A 1 88 ? 3.267 -1.060 0.237 1.00 88.81 88 SER A N 1
ATOM 725 C CA . SER A 1 88 ? 3.889 -0.143 1.195 1.00 88.81 88 SER A CA 1
ATOM 726 C C . SER A 1 88 ? 3.264 1.246 1.092 1.00 88.81 88 SER A C 1
ATOM 728 O O . SER A 1 88 ? 2.782 1.675 0.034 1.00 88.81 88 SER A O 1
ATOM 730 N N . PHE A 1 89 ? 3.305 1.995 2.189 1.00 91.12 89 PHE A N 1
ATOM 731 C CA . PHE A 1 89 ? 2.861 3.385 2.215 1.00 91.12 89 PHE A CA 1
ATOM 732 C C . PHE A 1 89 ? 4.059 4.330 2.191 1.00 91.12 89 PHE A C 1
ATOM 734 O O . PHE A 1 89 ? 5.044 4.124 2.891 1.00 91.12 89 PHE A O 1
ATOM 741 N N . VAL A 1 90 ? 3.951 5.380 1.380 1.00 90.62 90 VAL A N 1
ATOM 742 C CA . VAL A 1 90 ? 4.974 6.420 1.223 1.00 90.62 90 VAL A CA 1
ATOM 743 C C . VAL A 1 90 ? 4.320 7.783 1.299 1.00 90.62 90 VAL A C 1
ATOM 745 O O . VAL A 1 90 ? 3.143 7.925 0.944 1.00 90.62 90 VAL A O 1
ATOM 748 N N . ASP A 1 91 ? 5.092 8.768 1.742 1.00 91.44 91 ASP A N 1
ATOM 749 C CA . ASP A 1 91 ? 4.650 10.152 1.786 1.00 91.44 91 ASP A CA 1
ATOM 750 C C . ASP A 1 91 ? 4.373 10.665 0.377 1.00 91.44 91 ASP A C 1
ATOM 752 O O . ASP A 1 91 ? 5.161 10.488 -0.558 1.00 91.44 91 ASP A O 1
ATOM 756 N N . HIS A 1 92 ? 3.246 11.348 0.222 1.00 89.25 92 HIS A N 1
ATOM 757 C CA . HIS A 1 92 ? 2.998 12.091 -0.995 1.00 89.25 92 HIS A CA 1
ATOM 758 C C . HIS A 1 92 ? 3.955 13.290 -1.058 1.00 89.25 92 HIS A C 1
ATOM 760 O O . HIS A 1 92 ? 4.154 14.008 -0.074 1.00 89.25 92 HIS A O 1
ATOM 766 N N . HIS A 1 93 ? 4.492 13.588 -2.244 1.00 86.12 93 HIS A N 1
ATOM 767 C CA . HIS A 1 93 ? 5.326 14.773 -2.436 1.00 86.12 93 HIS A CA 1
ATOM 768 C C . HIS A 1 93 ? 4.583 16.055 -2.006 1.00 86.12 93 HIS A C 1
ATOM 770 O O . HIS A 1 93 ? 3.418 16.270 -2.352 1.00 86.12 93 HIS A O 1
ATOM 776 N N . GLN A 1 94 ? 5.259 16.940 -1.268 1.00 83.88 94 GLN A N 1
ATOM 777 C CA . GLN A 1 94 ? 4.621 18.092 -0.611 1.00 83.88 94 GLN A CA 1
ATOM 778 C C . GLN A 1 94 ? 4.065 19.143 -1.591 1.00 83.88 94 GLN A C 1
ATOM 780 O O . GLN A 1 94 ? 3.129 19.882 -1.269 1.00 83.88 94 GLN A O 1
ATOM 785 N N . GLN A 1 95 ? 4.653 19.224 -2.787 1.00 79.44 95 GLN A N 1
ATOM 786 C CA . GLN A 1 95 ? 4.398 20.292 -3.766 1.00 79.44 95 GLN A CA 1
ATOM 787 C C . GLN A 1 95 ? 3.913 19.813 -5.139 1.00 79.44 95 GLN A C 1
ATOM 789 O O . GLN A 1 95 ? 3.378 20.616 -5.894 1.00 79.44 95 GLN A O 1
ATOM 794 N N . TYR A 1 96 ? 4.100 18.538 -5.485 1.00 76.12 96 TYR A N 1
ATOM 795 C CA . TYR A 1 96 ? 3.962 18.080 -6.869 1.00 76.12 96 TYR A CA 1
ATOM 796 C C . TYR A 1 96 ? 3.160 16.784 -6.917 1.00 76.12 96 TYR A C 1
ATOM 798 O O . TYR A 1 96 ? 3.404 15.873 -6.136 1.00 76.12 96 TYR A O 1
ATOM 806 N N . CYS A 1 97 ? 2.218 16.693 -7.850 1.00 80.50 97 CYS A N 1
ATOM 807 C CA . CYS A 1 97 ? 1.528 15.463 -8.219 1.00 80.50 97 CYS A CA 1
ATOM 808 C C . CYS A 1 97 ? 1.283 15.512 -9.727 1.00 80.50 97 CYS A C 1
ATOM 810 O O . CYS A 1 97 ? 0.683 16.474 -10.200 1.00 80.50 97 CYS A O 1
ATOM 812 N N . ARG A 1 98 ? 1.740 14.511 -10.489 1.00 70.12 98 ARG A N 1
ATOM 813 C CA . ARG A 1 98 ? 1.493 14.463 -11.944 1.00 70.12 98 ARG A CA 1
ATOM 814 C C . ARG A 1 98 ? 0.116 13.894 -12.308 1.00 70.12 98 ARG A C 1
ATOM 816 O O . ARG A 1 98 ? -0.343 14.131 -13.416 1.00 70.12 98 ARG A O 1
ATOM 823 N N . GLY A 1 99 ? -0.520 13.145 -11.403 1.00 64.88 99 GLY A N 1
ATOM 824 C CA . GLY A 1 99 ? -1.741 12.377 -11.686 1.00 64.88 99 GLY A CA 1
ATOM 825 C C . GLY A 1 99 ? -3.058 12.997 -11.206 1.00 64.88 99 GLY A C 1
ATOM 826 O O . GLY A 1 99 ? -4.102 12.385 -11.400 1.00 64.88 99 GLY A O 1
ATOM 827 N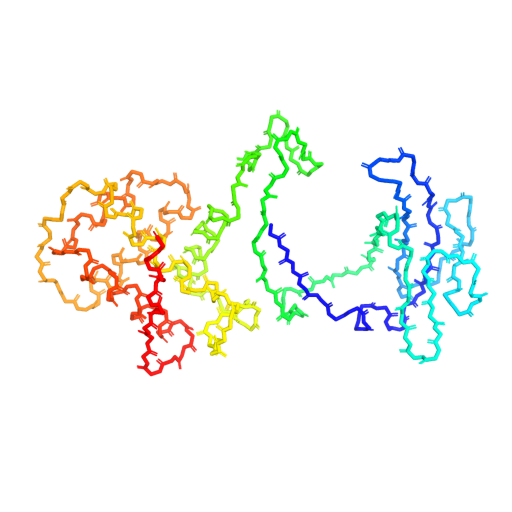 N . GLY A 1 100 ? -3.037 14.167 -10.559 1.00 60.53 100 GLY A N 1
ATOM 828 C CA . GLY A 1 100 ? -4.229 14.789 -9.967 1.00 60.53 100 GLY A CA 1
ATOM 829 C C . GLY A 1 100 ? -4.641 16.101 -10.637 1.00 60.53 100 GLY A C 1
ATOM 830 O O . GLY A 1 100 ? -3.828 16.768 -11.276 1.00 60.53 100 GLY A O 1
ATOM 831 N N . GLN A 1 101 ? -5.897 16.512 -10.423 1.00 65.81 101 GLN A N 1
ATOM 832 C CA . GLN A 1 101 ? -6.284 17.923 -10.562 1.00 65.81 101 GLN A CA 1
ATOM 833 C C . GLN A 1 101 ? -5.382 18.782 -9.664 1.00 65.81 101 GLN A C 1
ATOM 835 O O . GLN A 1 101 ? -4.897 18.296 -8.646 1.00 65.81 101 GLN A O 1
ATOM 840 N N . ASN A 1 102 ? -5.136 20.039 -10.035 1.00 64.38 102 ASN A N 1
ATOM 841 C CA . ASN A 1 102 ? -4.369 20.967 -9.206 1.00 64.38 102 ASN A CA 1
ATOM 842 C C . ASN A 1 102 ? -5.333 21.801 -8.335 1.00 64.38 102 ASN A C 1
ATOM 844 O O . ASN A 1 102 ? -6.122 22.553 -8.912 1.00 64.38 102 ASN A O 1
ATOM 848 N N . PRO A 1 103 ? -5.289 21.710 -6.989 1.00 72.06 103 PRO A N 1
ATOM 849 C CA . PRO A 1 103 ? -4.375 20.899 -6.178 1.00 72.06 103 PRO A CA 1
ATOM 850 C C . PRO A 1 103 ? -4.815 19.434 -6.036 1.00 72.06 103 PRO A C 1
ATOM 852 O O . PRO A 1 103 ? -6.007 19.119 -5.996 1.00 72.06 103 PRO A O 1
ATOM 855 N N . CYS A 1 104 ? -3.831 18.536 -5.919 1.00 83.44 104 CYS A N 1
ATOM 856 C CA . CYS A 1 104 ? -4.088 17.114 -5.706 1.00 83.44 104 CYS A CA 1
ATOM 857 C C . CYS A 1 104 ? -4.712 16.916 -4.319 1.00 83.44 104 CYS A C 1
ATOM 859 O O . CYS A 1 104 ? -4.187 17.409 -3.322 1.00 83.44 104 CYS A O 1
ATOM 861 N N . ARG A 1 105 ? -5.809 16.153 -4.240 1.00 83.25 105 ARG A N 1
ATOM 862 C CA . ARG A 1 105 ? -6.514 15.865 -2.977 1.00 83.25 105 ARG A CA 1
ATOM 863 C C . ARG A 1 105 ? -5.623 15.193 -1.924 1.00 83.25 105 ARG A C 1
ATOM 865 O O . ARG A 1 105 ? -5.862 15.353 -0.728 1.00 83.25 105 ARG A O 1
ATOM 872 N N . ASP A 1 106 ? -4.614 14.457 -2.374 1.00 86.19 106 ASP A N 1
ATOM 873 C CA . ASP A 1 106 ? -3.687 13.701 -1.527 1.00 86.19 106 ASP A CA 1
ATOM 874 C C . ASP A 1 106 ? -2.343 14.410 -1.354 1.00 86.19 106 ASP A C 1
ATOM 876 O O . ASP A 1 106 ? -1.413 13.868 -0.759 1.00 86.19 106 ASP A O 1
ATOM 880 N N . GLN A 1 107 ? -2.223 15.643 -1.850 1.00 85.94 107 GLN A N 1
ATOM 881 C CA . GLN A 1 107 ? -1.025 16.440 -1.663 1.00 85.94 107 GLN A CA 1
ATOM 882 C C . GLN A 1 107 ? -0.731 16.607 -0.165 1.00 85.94 107 GLN A C 1
ATOM 884 O O . GLN A 1 107 ? -1.613 16.977 0.608 1.00 85.94 107 GLN A O 1
ATOM 889 N N . ARG A 1 108 ? 0.526 16.361 0.234 1.00 85.62 108 ARG A N 1
ATOM 890 C CA . ARG A 1 108 ? 0.999 16.360 1.638 1.00 85.62 108 ARG A CA 1
ATOM 891 C C . ARG A 1 108 ? 0.405 15.261 2.527 1.00 85.62 108 ARG A C 1
ATOM 893 O O . ARG A 1 108 ? 0.623 15.298 3.734 1.00 85.62 108 ARG A O 1
ATOM 900 N N . MET A 1 109 ? -0.323 14.296 1.969 1.00 90.81 109 MET A N 1
ATOM 901 C CA . MET A 1 109 ? -0.743 13.126 2.730 1.00 90.81 109 MET A CA 1
ATOM 902 C C . MET A 1 109 ? 0.487 12.328 3.169 1.00 90.81 109 MET A C 1
ATOM 904 O O . MET A 1 109 ? 1.344 12.001 2.345 1.00 90.81 109 MET A O 1
ATOM 908 N N . SER A 1 110 ? 0.562 12.022 4.463 1.00 93.25 110 SER A N 1
ATOM 909 C CA . SER A 1 110 ? 1.621 11.177 5.012 1.00 93.25 110 SER A CA 1
ATOM 910 C C . SER A 1 110 ? 1.390 9.701 4.675 1.00 93.25 110 SER A C 1
ATOM 912 O O . SER A 1 110 ? 0.253 9.276 4.438 1.00 93.25 110 SER A O 1
ATOM 914 N N . ALA A 1 111 ? 2.450 8.895 4.727 1.00 92.00 111 ALA A N 1
ATOM 915 C CA . ALA A 1 111 ? 2.363 7.439 4.649 1.00 92.00 111 ALA A CA 1
ATOM 916 C C . ALA A 1 111 ? 1.394 6.875 5.705 1.00 92.00 111 ALA A C 1
ATOM 918 O O . ALA A 1 111 ? 0.600 5.983 5.408 1.00 92.00 111 ALA A O 1
ATOM 919 N N . TYR A 1 112 ? 1.400 7.447 6.914 1.00 92.81 112 TYR A N 1
ATOM 920 C CA . TYR A 1 112 ? 0.498 7.065 7.999 1.00 92.81 112 TYR A CA 1
ATOM 921 C C . TYR A 1 112 ? -0.972 7.306 7.648 1.00 92.81 112 TYR A C 1
ATOM 923 O O . TYR A 1 112 ? -1.799 6.412 7.810 1.00 92.81 112 TYR A O 1
ATOM 931 N N . ASP A 1 113 ? -1.316 8.484 7.127 1.00 93.44 113 ASP A N 1
ATOM 932 C CA . ASP A 1 113 ? -2.706 8.793 6.774 1.00 93.44 113 ASP A CA 1
ATOM 933 C C . ASP A 1 113 ? -3.174 7.962 5.574 1.00 93.44 113 ASP A C 1
ATOM 935 O O . ASP A 1 113 ? -4.305 7.468 5.563 1.00 93.44 113 ASP A O 1
ATOM 939 N N . ALA A 1 114 ? -2.294 7.759 4.587 1.00 93.69 114 ALA A N 1
ATOM 940 C CA . ALA A 1 114 ? -2.562 6.879 3.455 1.00 93.69 114 ALA A CA 1
ATOM 941 C C . ALA A 1 114 ? -2.844 5.442 3.924 1.00 93.69 114 ALA A C 1
ATOM 943 O O . ALA A 1 114 ? -3.807 4.829 3.455 1.00 93.69 114 ALA A O 1
ATOM 944 N N . ARG A 1 115 ? -2.069 4.937 4.894 1.00 94.25 115 ARG A N 1
ATOM 945 C CA . ARG A 1 115 ? -2.281 3.631 5.532 1.00 94.25 115 ARG A CA 1
ATOM 946 C C . ARG A 1 115 ? -3.640 3.543 6.204 1.00 94.25 115 ARG A C 1
ATOM 948 O O . ARG A 1 115 ? -4.403 2.628 5.902 1.00 94.25 115 ARG A O 1
ATOM 955 N N . LEU A 1 116 ? -3.964 4.502 7.074 1.00 95.88 116 LEU A N 1
ATOM 956 C CA . LEU A 1 116 ? -5.234 4.501 7.800 1.00 95.88 116 LEU A CA 1
ATOM 957 C C . LEU A 1 116 ? -6.426 4.506 6.845 1.00 95.88 116 LEU A C 1
ATOM 959 O O . LEU A 1 116 ? -7.350 3.719 7.024 1.00 95.88 116 LEU A O 1
ATOM 963 N N . VAL A 1 117 ? -6.413 5.355 5.816 1.00 95.81 117 VAL A N 1
ATOM 964 C CA . VAL A 1 117 ? -7.506 5.428 4.833 1.00 95.81 117 VAL A CA 1
ATOM 965 C C . VAL A 1 117 ? -7.616 4.136 4.022 1.00 95.81 117 VAL A C 1
ATOM 967 O O . VAL A 1 117 ? -8.717 3.603 3.877 1.00 95.81 117 VAL A O 1
ATOM 970 N N . THR A 1 118 ? -6.492 3.619 3.526 1.00 95.12 118 THR A N 1
ATOM 971 C CA . THR A 1 118 ? -6.474 2.451 2.633 1.00 95.12 118 THR A CA 1
ATOM 972 C C . THR A 1 118 ? -6.866 1.176 3.370 1.00 95.12 118 THR A C 1
ATOM 974 O O . THR A 1 118 ? -7.770 0.475 2.928 1.00 95.12 118 THR A O 1
ATOM 977 N N . LEU A 1 119 ? -6.259 0.890 4.524 1.00 96.12 119 LEU A N 1
ATOM 978 C CA . LEU A 1 119 ? -6.582 -0.321 5.282 1.00 96.12 119 LEU A CA 1
ATOM 979 C C . LEU A 1 119 ? -7.983 -0.258 5.903 1.00 96.12 119 LEU A C 1
ATOM 981 O O . LEU A 1 119 ? -8.660 -1.280 5.968 1.00 96.12 119 LEU A O 1
ATOM 985 N N . SER A 1 120 ? -8.489 0.936 6.237 1.00 98.00 120 SER A N 1
ATOM 986 C CA . SER A 1 120 ? -9.904 1.085 6.605 1.00 98.00 120 SER A CA 1
ATOM 987 C C . SER A 1 120 ? -10.839 0.667 5.473 1.00 98.00 120 SER A C 1
ATOM 989 O O . SER A 1 120 ? -11.845 0.015 5.732 1.00 98.00 12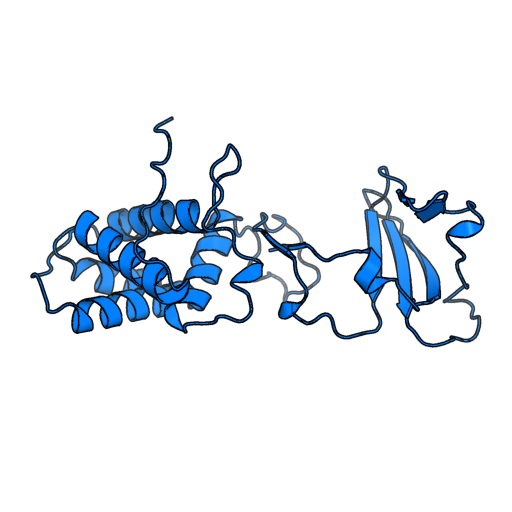0 SER A O 1
ATOM 991 N N . PHE A 1 121 ? -10.520 1.018 4.223 1.00 97.25 121 PHE A N 1
ATOM 992 C CA . PHE A 1 121 ? -11.306 0.596 3.063 1.00 97.25 121 PHE A CA 1
ATOM 993 C C . PHE A 1 121 ? -11.266 -0.929 2.902 1.00 97.25 121 PHE A C 1
ATOM 995 O O . PHE A 1 121 ? -12.308 -1.576 2.845 1.00 97.25 121 PHE A O 1
ATOM 1002 N N . VAL A 1 122 ? -10.068 -1.511 2.903 1.00 95.75 122 VAL A N 1
ATOM 1003 C CA . VAL A 1 122 ? -9.861 -2.960 2.750 1.00 95.75 122 VAL A CA 1
ATOM 1004 C C . VAL A 1 122 ? -10.671 -3.753 3.777 1.00 95.75 122 VAL A C 1
ATOM 1006 O O . VAL A 1 122 ? -11.433 -4.643 3.401 1.00 95.75 122 VAL A O 1
ATOM 1009 N N . LEU A 1 123 ? -10.570 -3.377 5.054 1.00 96.88 123 LEU A N 1
ATOM 1010 C CA . LEU A 1 123 ? -11.226 -4.071 6.162 1.00 96.88 123 LEU A CA 1
ATOM 1011 C C . LEU A 1 123 ? -12.738 -3.813 6.219 1.00 96.88 123 LEU A C 1
ATOM 1013 O O . LEU A 1 123 ? -13.516 -4.727 6.490 1.00 96.88 123 LEU A O 1
ATOM 1017 N N . ALA A 1 124 ? -13.190 -2.584 5.943 1.00 97.69 124 ALA A N 1
ATOM 1018 C CA . ALA A 1 124 ? -14.619 -2.265 5.948 1.00 97.69 124 ALA A CA 1
ATOM 1019 C C . ALA A 1 124 ? -15.392 -3.097 4.915 1.00 97.69 124 ALA A C 1
ATOM 1021 O O . ALA A 1 124 ? -16.489 -3.579 5.211 1.00 97.69 124 ALA A O 1
ATOM 1022 N N . TYR A 1 125 ? -14.797 -3.284 3.733 1.00 96.19 125 TYR A N 1
ATOM 1023 C CA . TYR A 1 125 ? -15.412 -3.964 2.594 1.00 96.19 125 TYR A CA 1
ATOM 1024 C C . TYR A 1 125 ? -14.961 -5.423 2.417 1.00 96.19 125 TYR A C 1
ATOM 1026 O O . TYR A 1 125 ? -15.393 -6.057 1.458 1.00 96.19 125 TYR A O 1
ATOM 1034 N N . SER A 1 126 ? -14.141 -5.969 3.327 1.00 94.94 126 SER A N 1
ATOM 1035 C CA . SER A 1 126 ? -13.593 -7.336 3.244 1.00 94.94 126 SER A CA 1
ATOM 1036 C C . SER A 1 126 ? -12.970 -7.651 1.879 1.00 94.94 126 SER A C 1
ATOM 1038 O O . SER A 1 126 ? -13.320 -8.622 1.208 1.00 94.94 126 SER A O 1
ATOM 1040 N N . LEU A 1 127 ? -12.065 -6.780 1.432 1.00 93.56 127 LEU A N 1
ATOM 1041 C CA . LEU A 1 127 ? -11.356 -6.962 0.169 1.00 93.56 127 LEU A CA 1
ATOM 1042 C C . LEU A 1 127 ? -10.128 -7.848 0.358 1.00 93.56 127 LEU A C 1
ATOM 1044 O O . LEU A 1 127 ? -9.134 -7.398 0.911 1.00 93.56 127 LEU A O 1
ATOM 1048 N N . HIS A 1 128 ? -10.175 -9.064 -0.182 1.00 92.50 128 HIS A N 1
ATOM 1049 C CA . HIS A 1 128 ? -9.086 -10.040 -0.048 1.00 92.50 128 HIS A CA 1
ATOM 1050 C C . HIS A 1 128 ? -8.055 -10.005 -1.187 1.00 92.50 128 HIS A C 1
ATOM 1052 O O . HIS A 1 128 ? -7.017 -10.661 -1.131 1.00 92.50 128 HIS A O 1
ATOM 1058 N N . THR A 1 129 ? -8.312 -9.226 -2.246 1.00 89.00 129 THR A N 1
ATOM 1059 C CA . THR A 1 129 ? -7.477 -9.207 -3.461 1.00 89.00 129 THR A CA 1
ATOM 1060 C C . THR A 1 129 ? -6.026 -8.810 -3.193 1.00 89.00 129 THR A C 1
ATOM 1062 O O . THR A 1 129 ? -5.159 -9.160 -3.985 1.00 89.00 129 THR A O 1
ATOM 1065 N N . ILE A 1 130 ? -5.748 -8.092 -2.103 1.00 88.81 130 ILE A N 1
ATOM 1066 C CA . ILE A 1 130 ? -4.412 -7.574 -1.782 1.00 88.81 130 ILE A CA 1
ATOM 1067 C C . ILE A 1 130 ? -3.831 -8.138 -0.481 1.00 88.81 130 ILE A C 1
ATOM 1069 O O . ILE A 1 130 ? -2.758 -7.699 -0.075 1.00 88.81 130 ILE A O 1
ATOM 1073 N N . ASP A 1 131 ? -4.493 -9.111 0.152 1.00 90.75 131 ASP A N 1
ATOM 1074 C CA . ASP A 1 131 ? -4.069 -9.644 1.456 1.00 90.75 131 ASP A CA 1
ATOM 1075 C C . ASP A 1 131 ? -2.642 -10.195 1.407 1.00 90.75 131 ASP A C 1
ATOM 1077 O O . ASP A 1 131 ? -1.835 -9.903 2.279 1.00 90.75 131 ASP A O 1
ATOM 1081 N N . HIS A 1 132 ? -2.298 -10.896 0.323 1.00 87.19 132 HIS A N 1
ATOM 1082 C CA . HIS A 1 132 ? -0.960 -11.439 0.068 1.00 87.19 132 HIS A CA 1
ATOM 1083 C C . HIS A 1 132 ? 0.156 -10.378 0.001 1.00 87.19 132 HIS A C 1
ATOM 1085 O O . HIS A 1 132 ? 1.325 -10.711 0.179 1.00 87.19 132 HIS A O 1
ATOM 1091 N N . GLY A 1 133 ? -0.187 -9.118 -0.285 1.00 87.19 133 GLY A N 1
ATOM 1092 C CA . GLY A 1 133 ? 0.753 -7.998 -0.316 1.00 87.19 133 GLY A CA 1
ATOM 1093 C C . GLY A 1 133 ? 0.785 -7.191 0.985 1.00 87.19 133 GLY A C 1
ATOM 1094 O O . GLY A 1 133 ? 1.673 -6.353 1.150 1.00 87.19 133 GLY A O 1
ATOM 1095 N N . ILE A 1 134 ? -0.161 -7.411 1.902 1.00 87.81 134 ILE A N 1
ATOM 1096 C CA . ILE A 1 134 ? -0.194 -6.771 3.219 1.00 87.81 134 ILE A CA 1
ATOM 1097 C C . ILE A 1 134 ? 0.614 -7.635 4.184 1.00 87.81 134 ILE A C 1
ATOM 1099 O O . ILE A 1 134 ? 0.386 -8.833 4.305 1.00 87.81 134 ILE A O 1
ATOM 1103 N N . ARG A 1 135 ? 1.563 -7.028 4.895 1.00 79.44 135 ARG A N 1
ATOM 1104 C CA . ARG A 1 135 ? 2.280 -7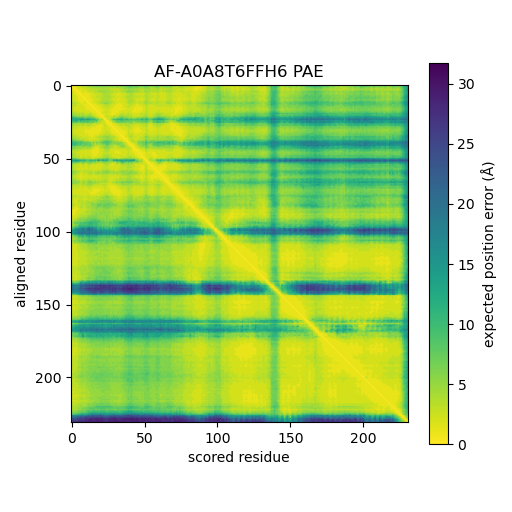.713 5.977 1.00 79.44 135 ARG A CA 1
ATOM 1105 C C . ARG A 1 135 ? 1.439 -7.643 7.246 1.00 79.44 135 ARG A C 1
ATOM 1107 O O . ARG A 1 135 ? 1.033 -6.535 7.584 1.00 79.44 135 ARG A O 1
ATOM 1114 N N . TYR A 1 136 ? 1.170 -8.804 7.846 1.00 69.75 136 TYR A N 1
ATOM 1115 C CA . TYR A 1 136 ? 0.402 -8.981 9.091 1.00 69.75 136 TYR A CA 1
ATOM 1116 C C . TYR A 1 136 ? 0.987 -10.059 10.042 1.00 69.75 136 TYR A C 1
ATOM 1118 O O . TYR A 1 136 ? 0.364 -10.382 11.052 1.00 69.75 136 TYR A O 1
ATOM 1126 N N . ASP A 1 137 ? 2.140 -10.661 9.702 1.00 58.09 137 ASP A N 1
ATOM 1127 C CA . ASP A 1 137 ? 2.758 -11.803 10.416 1.00 58.09 137 ASP A CA 1
ATOM 1128 C C . ASP A 1 137 ? 4.304 -11.739 10.439 1.00 58.09 137 ASP A C 1
ATOM 1130 O O . ASP A 1 137 ? 5.010 -12.748 10.503 1.00 58.09 137 ASP A O 1
ATOM 1134 N N . THR A 1 138 ? 4.899 -10.548 10.318 1.00 53.78 138 THR A N 1
ATOM 1135 C CA . THR A 1 138 ? 6.368 -10.457 10.321 1.00 53.78 138 THR A CA 1
ATOM 1136 C C . THR A 1 138 ? 6.920 -10.360 11.739 1.00 53.78 138 THR A C 1
ATOM 1138 O O . THR A 1 138 ? 7.054 -9.274 12.294 1.00 53.78 138 THR A O 1
ATOM 1141 N N . VAL A 1 139 ? 7.322 -11.503 12.304 1.00 45.97 139 VAL A N 1
ATOM 1142 C CA . VAL A 1 139 ? 8.218 -11.564 13.470 1.00 45.97 139 VAL A CA 1
ATOM 1143 C C . VAL A 1 139 ? 9.572 -10.944 13.076 1.00 45.97 139 VAL A C 1
ATOM 1145 O O . VAL A 1 139 ? 10.384 -11.594 12.418 1.00 45.97 139 VAL A O 1
ATOM 1148 N N . GLY A 1 140 ? 9.832 -9.676 13.421 1.00 48.50 140 GLY A N 1
ATOM 1149 C CA . GLY A 1 140 ? 11.097 -9.009 13.074 1.00 48.50 140 GLY A CA 1
ATOM 1150 C C . GLY A 1 140 ? 11.144 -7.485 13.264 1.00 48.50 140 GLY A C 1
ATOM 1151 O O . GLY A 1 140 ? 10.233 -6.879 13.813 1.00 48.50 140 GLY A O 1
ATOM 1152 N N . LEU A 1 141 ? 12.254 -6.875 12.820 1.00 40.97 141 LEU A N 1
ATOM 1153 C CA . LEU A 1 141 ? 12.595 -5.446 12.985 1.00 40.97 141 LEU A CA 1
ATOM 1154 C C . LEU A 1 141 ? 11.835 -4.484 12.047 1.00 40.97 141 LEU A C 1
ATOM 1156 O O . LEU A 1 141 ? 11.885 -3.273 12.256 1.00 40.97 141 LEU A O 1
ATOM 1160 N N . GLU A 1 142 ? 11.163 -4.983 11.007 1.00 53.62 142 GLU A N 1
ATOM 1161 C CA . GLU A 1 142 ? 10.324 -4.154 10.134 1.00 53.62 142 GLU A CA 1
ATOM 1162 C C . GLU A 1 142 ? 8.905 -4.107 10.708 1.00 53.62 142 GLU A C 1
ATOM 1164 O O . GLU A 1 142 ? 8.255 -5.142 10.825 1.00 53.62 142 GLU A O 1
ATOM 1169 N N . GLN A 1 143 ? 8.431 -2.911 11.078 1.00 58.38 143 GLN A N 1
ATOM 1170 C CA . GLN A 1 143 ? 7.082 -2.745 11.616 1.00 58.38 143 GLN A CA 1
ATOM 1171 C C . GLN A 1 143 ? 6.031 -3.221 10.613 1.00 58.38 143 GLN A C 1
ATOM 1173 O O . GLN A 1 143 ? 5.971 -2.745 9.476 1.00 58.38 143 GLN A O 1
ATOM 1178 N N . ASP A 1 144 ? 5.177 -4.111 11.091 1.00 80.75 144 ASP A N 1
ATOM 1179 C CA . ASP A 1 144 ? 4.041 -4.657 10.376 1.00 80.75 144 ASP A CA 1
ATOM 1180 C C . ASP A 1 144 ? 3.033 -3.548 9.989 1.00 80.75 144 ASP A C 1
ATOM 1182 O O . ASP A 1 144 ? 2.785 -2.604 10.751 1.00 80.75 144 ASP A O 1
ATOM 1186 N N . GLU A 1 145 ? 2.494 -3.609 8.766 1.00 87.31 145 GLU A N 1
ATOM 1187 C CA . GLU A 1 145 ? 1.578 -2.585 8.243 1.00 87.31 145 GLU A CA 1
ATOM 1188 C C . GLU A 1 145 ? 0.240 -2.599 8.995 1.00 87.31 145 GLU A C 1
ATOM 1190 O O . GLU A 1 145 ? -0.371 -1.544 9.207 1.00 87.31 145 GLU A O 1
ATOM 1195 N N . VAL A 1 146 ? -0.200 -3.781 9.432 1.00 90.62 146 VAL A N 1
ATOM 1196 C CA . VAL A 1 146 ? -1.417 -3.970 10.219 1.00 90.62 146 VAL A CA 1
ATOM 1197 C C . VAL A 1 146 ? -1.195 -3.540 11.669 1.00 90.62 146 VAL A C 1
ATOM 1199 O O . VAL A 1 146 ? -2.045 -2.827 12.204 1.00 90.62 146 VAL A O 1
ATOM 1202 N N . ASP A 1 147 ? -0.036 -3.824 12.273 1.00 89.94 147 ASP A N 1
ATOM 1203 C CA . ASP A 1 147 ? 0.277 -3.345 13.634 1.00 89.94 147 ASP A CA 1
ATOM 1204 C C . ASP A 1 147 ? 0.268 -1.815 13.700 1.00 89.94 147 ASP A C 1
ATOM 1206 O O . ASP A 1 147 ? -0.358 -1.212 14.581 1.00 89.94 147 ASP A O 1
ATOM 1210 N N . GLN A 1 148 ? 0.940 -1.161 12.746 1.00 89.94 148 GLN A N 1
ATOM 1211 C CA . GLN A 1 148 ? 0.931 0.299 12.652 1.00 89.94 148 GLN A CA 1
ATOM 1212 C C . GLN A 1 148 ? -0.492 0.824 12.473 1.00 89.94 148 GLN A C 1
ATOM 1214 O O . GLN A 1 148 ? -0.866 1.815 13.099 1.00 89.94 148 GLN A O 1
ATOM 1219 N N . PHE A 1 149 ? -1.299 0.166 11.640 1.00 94.38 149 PHE A N 1
ATOM 1220 C CA . PHE A 1 149 ? -2.690 0.543 11.437 1.00 94.38 149 PHE A CA 1
ATOM 1221 C C . PHE A 1 149 ? -3.516 0.445 12.718 1.00 94.38 149 PHE A C 1
ATOM 1223 O O . PHE A 1 149 ? -4.176 1.422 13.067 1.00 94.38 149 PHE A O 1
ATOM 1230 N N . VAL A 1 150 ? -3.465 -0.677 13.438 1.00 94.06 150 VAL A N 1
ATOM 1231 C CA . VAL A 1 150 ? -4.252 -0.878 14.664 1.00 94.06 150 VAL A CA 1
ATOM 1232 C C . VAL A 1 150 ? -3.889 0.145 15.721 1.00 94.06 150 VAL A C 1
ATOM 1234 O O . VAL A 1 150 ? -4.777 0.799 16.276 1.00 94.06 150 VAL A O 1
ATOM 1237 N N . ASN A 1 151 ? -2.593 0.328 15.957 1.00 91.31 151 ASN A N 1
ATOM 1238 C CA . ASN A 1 151 ? -2.109 1.252 16.970 1.00 91.31 151 ASN A CA 1
ATOM 1239 C C . ASN A 1 151 ? -2.489 2.705 16.632 1.00 91.31 151 ASN A C 1
ATOM 1241 O O . ASN A 1 151 ? -3.078 3.408 17.457 1.00 91.31 151 ASN A O 1
ATOM 1245 N N . LEU A 1 152 ? -2.234 3.149 15.395 1.00 93.44 152 LEU A N 1
ATOM 1246 C CA . LEU A 1 152 ? -2.541 4.517 14.967 1.00 93.44 152 LEU A CA 1
ATOM 1247 C C . LEU A 1 152 ? -4.047 4.776 14.876 1.00 93.44 152 LEU A C 1
ATOM 1249 O O . LEU A 1 152 ? -4.507 5.841 15.285 1.00 93.44 152 LEU A O 1
ATOM 1253 N N . MET A 1 153 ? -4.830 3.825 14.365 1.00 96.00 153 MET A N 1
ATOM 1254 C CA . MET A 1 153 ? -6.284 3.960 14.269 1.00 96.00 153 MET A CA 1
ATOM 1255 C C . MET A 1 153 ? -6.908 4.077 15.659 1.00 96.00 153 MET A C 1
ATOM 1257 O O . MET A 1 153 ? -7.694 4.993 15.910 1.00 96.00 153 MET A O 1
ATOM 1261 N N . THR A 1 154 ? -6.514 3.197 16.584 1.00 93.94 154 THR A N 1
ATOM 1262 C CA . THR A 1 154 ? -6.996 3.217 17.971 1.00 93.94 154 THR A CA 1
ATOM 1263 C C . THR A 1 154 ? -6.651 4.541 18.644 1.00 93.94 154 THR A C 1
ATOM 1265 O O . THR A 1 154 ? -7.528 5.175 19.236 1.00 93.94 154 THR A O 1
ATOM 1268 N N . GLN A 1 155 ? -5.408 5.014 18.500 1.00 92.56 155 GLN A N 1
ATOM 1269 C CA . GLN A 1 155 ? -4.978 6.304 19.039 1.00 92.56 155 GLN A CA 1
ATOM 1270 C C . GLN A 1 155 ? -5.805 7.462 18.465 1.00 92.56 155 GLN A C 1
ATOM 1272 O O . GLN A 1 155 ? -6.326 8.286 19.219 1.00 92.56 155 GLN A O 1
ATOM 1277 N N . ARG A 1 156 ? -5.963 7.528 17.137 1.00 94.25 156 ARG A N 1
ATOM 1278 C CA . ARG A 1 156 ? -6.711 8.599 16.463 1.00 94.25 156 ARG A CA 1
ATOM 1279 C C . ARG A 1 156 ? -8.171 8.631 16.897 1.00 94.25 156 ARG A C 1
ATOM 1281 O O . ARG A 1 156 ? -8.664 9.694 17.266 1.00 94.25 156 ARG A O 1
ATOM 1288 N N . LEU A 1 157 ? -8.847 7.485 16.898 1.00 93.75 157 LEU A N 1
ATOM 1289 C CA . LEU A 1 157 ? -10.245 7.394 17.319 1.00 93.75 157 LEU A CA 1
ATOM 1290 C C . LEU A 1 157 ? -10.413 7.721 18.805 1.00 93.75 157 LEU A C 1
ATOM 1292 O O . LEU A 1 157 ? -11.370 8.399 19.161 1.00 93.75 157 LEU A O 1
ATOM 1296 N N . THR A 1 158 ? -9.469 7.317 19.657 1.00 91.88 158 THR A N 1
ATOM 1297 C CA . THR A 1 158 ? -9.481 7.642 21.092 1.00 91.88 158 THR A CA 1
ATOM 1298 C C . THR A 1 158 ? -9.370 9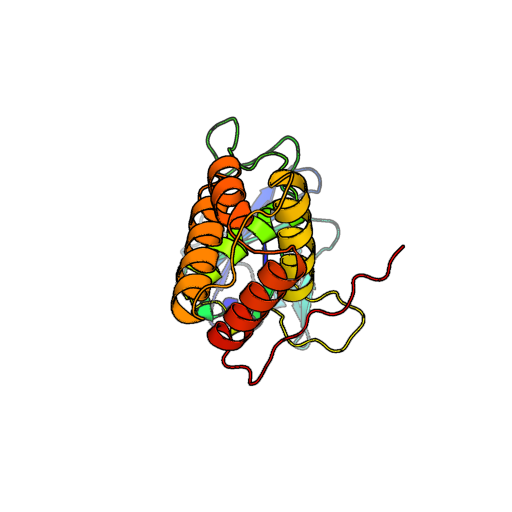.144 21.330 1.00 91.88 158 THR A C 1
ATOM 1300 O O . THR A 1 158 ? -10.183 9.712 22.057 1.00 91.88 158 THR A O 1
ATOM 1303 N N . VAL A 1 159 ? -8.405 9.803 20.679 1.00 90.31 159 VAL A N 1
ATOM 1304 C CA . VAL A 1 159 ? -8.222 11.258 20.781 1.00 90.31 159 VAL A CA 1
ATOM 1305 C C . VAL A 1 159 ? -9.453 11.997 20.254 1.00 90.31 159 VAL A C 1
ATOM 1307 O O . VAL A 1 159 ? -9.920 12.940 20.886 1.00 90.31 159 VAL A O 1
ATOM 1310 N N . MET A 1 160 ? -10.007 11.562 19.119 1.00 89.38 160 MET A N 1
ATOM 1311 C CA . MET A 1 160 ? -11.145 12.235 18.491 1.00 89.38 160 MET A CA 1
ATOM 1312 C C . MET A 1 160 ? -12.482 11.988 19.192 1.00 89.38 160 MET A C 1
ATOM 1314 O O . MET A 1 160 ? -13.379 12.819 19.061 1.00 89.38 160 MET A O 1
ATOM 1318 N N . ALA A 1 161 ? -12.661 10.854 19.875 1.00 86.69 161 ALA A N 1
ATOM 1319 C CA . ALA A 1 161 ? -13.921 10.530 20.542 1.00 86.69 161 ALA A CA 1
ATOM 1320 C C . ALA A 1 161 ? -14.168 11.403 21.778 1.00 86.69 161 ALA A C 1
ATOM 1322 O O . ALA A 1 161 ? -15.315 11.500 22.215 1.00 86.69 161 ALA A O 1
ATOM 1323 N N . GLU A 1 162 ? -13.113 12.011 22.340 1.00 77.06 162 GLU A N 1
ATOM 1324 C CA . GLU A 1 162 ? -13.047 12.742 23.617 1.00 77.06 162 GLU A CA 1
ATOM 1325 C C . GLU A 1 162 ? -13.446 11.908 24.850 1.00 77.06 162 GLU A C 1
ATOM 1327 O O . GLU A 1 162 ? -12.793 11.989 25.890 1.00 77.06 162 GLU A O 1
ATOM 1332 N N . ARG A 1 163 ? -14.522 11.107 24.766 1.00 86.81 163 ARG A N 1
ATOM 1333 C CA . ARG A 1 163 ? -15.016 10.167 25.779 1.00 86.81 163 ARG A CA 1
ATOM 1334 C C . ARG A 1 163 ? -15.752 8.984 25.146 1.00 86.81 163 ARG A C 1
ATOM 1336 O O . ARG A 1 163 ? -16.675 9.163 24.352 1.00 86.81 163 ARG A O 1
ATOM 1343 N N . PHE A 1 164 ? -15.456 7.786 25.635 1.00 89.56 164 PHE A N 1
ATOM 1344 C CA . PHE A 1 164 ? -16.247 6.582 25.386 1.00 89.56 164 PHE A CA 1
ATOM 1345 C C . PHE A 1 164 ? -17.485 6.561 26.292 1.00 89.56 164 PHE A C 1
ATOM 1347 O O . PHE A 1 164 ? -17.391 6.768 27.501 1.00 89.56 164 PHE A O 1
ATOM 1354 N N . ARG A 1 165 ? -18.671 6.373 25.705 1.00 86.44 165 ARG A N 1
ATOM 1355 C CA . ARG A 1 165 ? -19.975 6.414 26.406 1.00 86.44 165 ARG A CA 1
ATOM 1356 C C . ARG A 1 165 ? -20.829 5.175 26.133 1.00 86.44 165 ARG A C 1
ATOM 1358 O O . ARG A 1 165 ? -22.018 5.142 26.458 1.00 86.44 165 ARG A O 1
ATOM 1365 N N . GLY A 1 166 ? -20.245 4.182 25.474 1.00 83.50 166 GLY A N 1
ATOM 1366 C CA . GLY A 1 166 ? -20.909 2.956 25.079 1.00 83.50 166 GLY A CA 1
ATOM 1367 C C . GLY A 1 166 ? -21.291 2.046 26.235 1.00 83.50 166 GLY A C 1
ATOM 1368 O O . GLY A 1 166 ? -20.686 2.058 27.302 1.00 83.50 166 GLY A O 1
ATOM 1369 N N . ARG A 1 167 ? -22.267 1.175 25.978 1.00 84.31 167 ARG A N 1
ATOM 1370 C CA . ARG A 1 167 ? -22.506 -0.026 26.788 1.00 84.31 167 ARG A CA 1
ATOM 1371 C C . ARG A 1 167 ? -21.965 -1.234 26.034 1.00 84.31 167 ARG A C 1
ATOM 1373 O O . ARG A 1 167 ? -21.904 -1.216 24.806 1.00 84.31 167 ARG A O 1
ATOM 1380 N N . ARG A 1 168 ? -21.624 -2.310 26.746 1.00 75.06 168 ARG A N 1
ATOM 1381 C CA . ARG A 1 168 ? -21.284 -3.586 26.101 1.00 75.06 168 ARG A CA 1
ATOM 1382 C C . ARG A 1 168 ? -22.486 -4.082 25.291 1.00 75.06 168 ARG A C 1
ATOM 1384 O O . ARG A 1 168 ? -23.541 -4.368 25.850 1.00 75.06 168 ARG A O 1
ATOM 1391 N N . THR A 1 169 ? -22.323 -4.172 23.976 1.00 81.12 169 THR A N 1
ATOM 1392 C CA . THR A 1 169 ? -23.313 -4.734 23.046 1.00 81.12 169 THR A CA 1
ATOM 1393 C C . THR A 1 169 ? -22.904 -6.144 22.609 1.00 81.12 169 THR A C 1
ATOM 1395 O O . THR A 1 169 ? -21.815 -6.618 22.940 1.00 81.12 169 THR A O 1
ATOM 1398 N N . LYS A 1 170 ? -23.793 -6.849 21.896 1.00 85.12 170 LYS A N 1
ATOM 1399 C CA . LYS A 1 170 ? -23.521 -8.187 21.341 1.00 85.12 170 LYS A CA 1
ATOM 1400 C C . LYS A 1 170 ? -22.400 -8.122 20.294 1.00 85.12 170 LYS A C 1
ATOM 1402 O O . LYS A 1 170 ? -22.347 -7.156 19.537 1.00 85.12 170 LYS A O 1
ATOM 1407 N N . LYS A 1 171 ? -21.593 -9.186 20.177 1.00 82.88 171 LYS A N 1
ATOM 1408 C CA . LYS A 1 171 ? -20.452 -9.276 19.240 1.00 82.88 171 LYS A CA 1
ATOM 1409 C C . LYS A 1 171 ? -20.806 -8.840 17.809 1.00 82.88 171 LYS A C 1
ATOM 1411 O O . LYS A 1 171 ? -20.185 -7.937 17.271 1.00 82.88 171 LYS A O 1
ATOM 1416 N N . LYS A 1 172 ? -21.894 -9.373 17.235 1.00 82.81 172 LYS A N 1
ATOM 1417 C CA . LYS A 1 172 ? -22.355 -9.005 15.879 1.00 82.81 172 LYS A CA 1
ATOM 1418 C C . LYS A 1 172 ? -22.622 -7.500 15.706 1.00 82.81 172 LYS A C 1
ATOM 1420 O O . LYS A 1 172 ? -22.358 -6.946 14.645 1.00 82.81 172 LYS A O 1
ATOM 1425 N N . SER A 1 173 ? -23.146 -6.833 16.735 1.00 85.56 173 SER A N 1
ATOM 1426 C CA . SER A 1 173 ? -23.389 -5.386 16.698 1.00 85.56 173 SER A CA 1
ATOM 1427 C C . SER A 1 173 ? -22.089 -4.583 16.742 1.00 85.56 173 SER A C 1
ATOM 1429 O O . SER A 1 173 ? -22.022 -3.527 16.122 1.00 85.56 173 SER A O 1
ATOM 1431 N N . ARG A 1 174 ? -21.063 -5.079 17.443 1.00 87.94 174 ARG A N 1
ATOM 1432 C CA . ARG A 1 174 ? -19.742 -4.441 17.51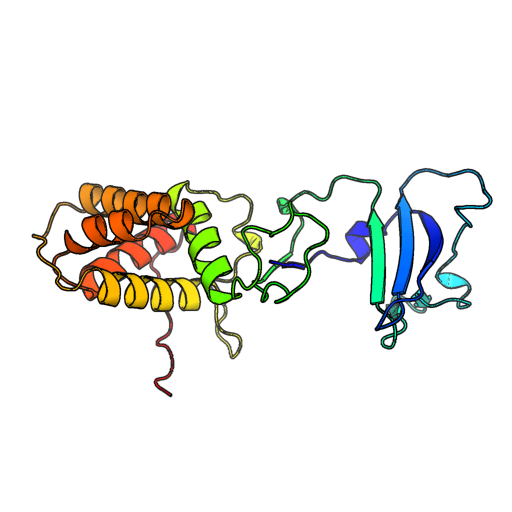6 1.00 87.94 174 ARG A CA 1
ATOM 1433 C C . ARG A 1 174 ? -18.961 -4.607 16.212 1.00 87.94 174 ARG A C 1
ATOM 1435 O O . ARG A 1 174 ? -18.478 -3.608 15.693 1.00 87.94 174 ARG A O 1
ATOM 1442 N N . ALA A 1 175 ? -19.002 -5.794 15.604 1.00 89.31 175 ALA A N 1
ATOM 1443 C CA . ALA A 1 175 ? -18.447 -6.046 14.271 1.00 89.31 175 ALA A CA 1
ATOM 1444 C C . ALA A 1 175 ? -19.050 -5.119 13.191 1.00 89.31 175 ALA A C 1
ATOM 1446 O O . ALA A 1 175 ? -18.340 -4.527 12.379 1.00 89.31 175 ALA A O 1
ATOM 1447 N N . ALA A 1 176 ? -20.375 -4.928 13.200 1.00 93.00 176 ALA A N 1
ATOM 1448 C CA . ALA A 1 176 ? -21.027 -3.985 12.289 1.00 93.00 176 ALA A CA 1
ATOM 1449 C C . ALA A 1 176 ? -20.614 -2.527 12.564 1.00 93.00 176 ALA A C 1
ATOM 1451 O O . ALA A 1 176 ? -20.425 -1.746 11.631 1.00 93.00 176 ALA A O 1
ATOM 1452 N N . LEU A 1 177 ? -20.457 -2.163 13.840 1.00 94.75 177 LEU A N 1
ATOM 1453 C CA . LEU A 1 177 ? -20.047 -0.822 14.244 1.00 94.75 177 LEU A CA 1
ATOM 1454 C C . LEU A 1 177 ? -18.608 -0.511 13.810 1.00 94.75 177 LEU A C 1
ATOM 1456 O O . LEU A 1 177 ? -18.388 0.554 13.240 1.00 94.75 177 LEU A O 1
ATOM 1460 N N . ILE A 1 178 ? -17.655 -1.429 14.015 1.00 96.50 178 ILE A N 1
ATOM 1461 C CA . ILE A 1 178 ? -16.261 -1.223 13.595 1.00 96.50 178 ILE A CA 1
ATOM 1462 C C . ILE A 1 178 ? -16.151 -1.119 12.071 1.00 96.50 178 ILE A C 1
ATOM 1464 O O . ILE A 1 178 ? -15.533 -0.182 11.573 1.00 96.50 178 ILE A O 1
ATOM 1468 N N . ARG A 1 179 ? -16.858 -1.966 11.309 1.00 97.00 179 ARG A N 1
ATOM 1469 C CA . ARG A 1 179 ? -16.922 -1.848 9.840 1.00 97.00 179 ARG A CA 1
ATOM 1470 C C . ARG A 1 179 ? -17.505 -0.501 9.402 1.00 97.00 179 ARG A C 1
ATOM 1472 O O . ARG A 1 179 ? -16.988 0.112 8.474 1.00 97.00 179 ARG A O 1
ATOM 1479 N N . GLY A 1 180 ? -18.527 0.001 10.100 1.00 97.81 180 GLY A N 1
ATOM 1480 C CA . GLY A 1 180 ? -19.090 1.334 9.862 1.00 97.81 180 GLY A CA 1
ATOM 1481 C C . GLY A 1 180 ? -18.107 2.475 10.149 1.00 97.81 180 GLY A C 1
ATOM 1482 O O . GLY A 1 180 ? -18.003 3.408 9.353 1.00 97.81 180 GLY A O 1
ATOM 1483 N N . ILE A 1 181 ? -17.349 2.386 11.248 1.00 97.94 181 ILE A N 1
ATOM 1484 C CA . ILE A 1 181 ? -16.282 3.341 11.590 1.00 97.94 181 ILE A CA 1
ATOM 1485 C C . ILE A 1 181 ? -15.228 3.373 10.481 1.00 97.94 181 ILE A C 1
ATOM 1487 O O . ILE A 1 181 ? -14.907 4.449 9.976 1.00 97.94 181 ILE A O 1
ATOM 1491 N N . LEU A 1 182 ? -14.734 2.206 10.060 1.00 98.50 182 LEU A N 1
ATOM 1492 C CA . LEU A 1 182 ? -13.715 2.093 9.017 1.00 98.50 182 LEU A CA 1
ATOM 1493 C C . LEU A 1 182 ? -14.236 2.563 7.649 1.00 98.50 182 LEU A C 1
ATOM 1495 O O . LEU A 1 182 ? -13.539 3.288 6.940 1.00 98.50 182 LEU A O 1
ATOM 1499 N N . ALA A 1 183 ? -15.490 2.263 7.299 1.00 98.44 183 ALA A N 1
ATOM 1500 C CA . ALA A 1 183 ? -16.105 2.770 6.073 1.00 98.44 183 ALA A CA 1
ATOM 1501 C C . ALA A 1 183 ? -16.147 4.309 6.060 1.00 98.44 183 ALA A C 1
ATOM 1503 O O . ALA A 1 183 ? -15.727 4.934 5.084 1.00 98.44 183 ALA A O 1
ATOM 1504 N N . LEU A 1 184 ? -16.578 4.939 7.159 1.00 98.31 184 LEU A N 1
ATOM 1505 C CA . LEU A 1 184 ? -16.575 6.401 7.292 1.00 98.31 184 LEU A CA 1
ATOM 1506 C C . LEU A 1 184 ? -15.158 6.979 7.238 1.00 98.31 184 LEU A C 1
ATOM 1508 O O . LEU A 1 184 ? -14.938 7.993 6.569 1.00 98.31 184 LEU A O 1
ATOM 1512 N N . TRP A 1 185 ? -14.198 6.322 7.892 1.00 9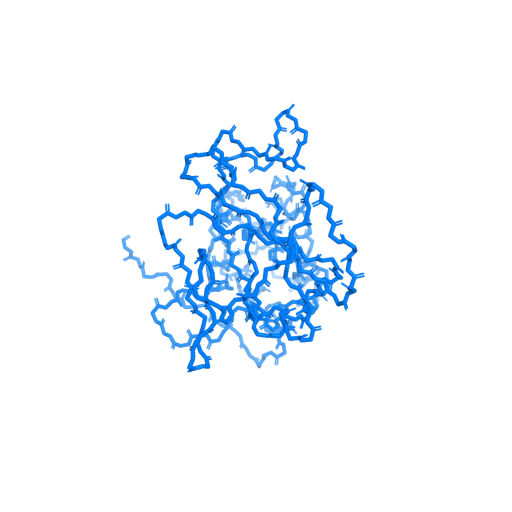7.56 185 TRP A N 1
ATOM 1513 C CA . TRP A 1 185 ? -12.797 6.731 7.876 1.00 97.56 185 TRP A CA 1
ATOM 1514 C C . TRP A 1 185 ? -12.204 6.691 6.465 1.00 97.56 185 TRP A C 1
ATOM 1516 O O . TRP A 1 185 ? -11.581 7.661 6.032 1.00 97.56 185 TRP A O 1
ATOM 1526 N N . SER A 1 186 ? -12.468 5.622 5.705 1.00 97.06 186 SER A N 1
ATOM 1527 C CA . SER A 1 186 ? -12.021 5.484 4.311 1.00 97.06 186 SER A CA 1
ATOM 1528 C C . SER A 1 186 ? -12.564 6.598 3.404 1.00 97.06 186 SER A C 1
ATOM 1530 O O . SER A 1 186 ? -11.872 7.094 2.516 1.00 97.06 186 SER A O 1
ATOM 1532 N N . CYS A 1 187 ? -13.770 7.086 3.702 1.00 96.38 187 CYS A N 1
ATOM 1533 C CA . CYS A 1 187 ? -14.404 8.214 3.020 1.00 96.38 187 CYS A CA 1
ATOM 1534 C C . CYS A 1 187 ? -13.982 9.590 3.570 1.00 96.38 187 CYS A C 1
ATOM 1536 O O . CYS A 1 187 ? -14.520 10.611 3.138 1.00 96.38 187 CYS A O 1
ATOM 1538 N N . ARG A 1 188 ? -13.033 9.642 4.514 1.00 94.94 188 ARG A N 1
ATOM 1539 C CA . ARG A 1 188 ? -12.565 10.852 5.216 1.00 94.94 188 ARG A CA 1
ATOM 1540 C C . ARG A 1 188 ? -13.644 11.595 6.004 1.00 94.94 188 ARG A C 1
ATOM 1542 O O . ARG A 1 188 ? -13.534 12.794 6.249 1.00 94.94 188 ARG A O 1
ATOM 1549 N N . ARG A 1 189 ? -14.681 10.882 6.446 1.00 97.06 189 ARG A N 1
ATOM 1550 C CA . ARG A 1 189 ? -15.718 11.393 7.355 1.00 97.06 189 ARG A CA 1
ATOM 1551 C C . ARG A 1 189 ? -15.297 11.166 8.807 1.00 97.06 189 ARG A C 1
ATOM 1553 O O . ARG A 1 189 ? -15.971 10.470 9.562 1.00 97.06 189 ARG A O 1
ATOM 1560 N N . PHE A 1 190 ? -14.146 11.724 9.187 1.00 95.31 190 PHE A N 1
ATOM 1561 C CA . PHE A 1 190 ? -13.476 11.409 10.455 1.00 95.31 190 PHE A CA 1
ATOM 1562 C C . PHE A 1 190 ? -14.312 11.769 11.690 1.00 95.31 190 PHE A C 1
ATOM 1564 O O . PHE A 1 190 ? -14.338 11.011 12.656 1.00 95.31 190 PHE A O 1
ATOM 1571 N N . SER A 1 191 ? -15.051 12.881 11.647 1.00 95.12 191 SER A N 1
ATOM 1572 C CA . SER A 1 191 ? -15.950 13.275 12.739 1.00 95.12 191 SER A CA 1
ATOM 1573 C C . SER A 1 191 ? -17.076 12.260 12.949 1.00 95.12 191 SER A C 1
ATOM 1575 O O . SER A 1 191 ? -17.361 11.886 14.082 1.00 95.12 191 SER A O 1
ATOM 1577 N N . ASP A 1 192 ? -17.669 11.749 11.868 1.00 96.69 192 ASP A N 1
ATOM 1578 C CA . ASP A 1 192 ? -18.734 10.744 11.958 1.00 96.69 192 ASP A CA 1
ATOM 1579 C C . ASP A 1 192 ? -18.187 9.395 12.442 1.00 96.69 192 ASP A C 1
ATOM 1581 O O . ASP A 1 192 ? -18.807 8.730 13.274 1.00 96.69 192 ASP A O 1
ATOM 1585 N N . ALA A 1 193 ? -16.996 9.010 11.967 1.00 97.31 193 ALA A N 1
ATOM 1586 C CA . ALA A 1 193 ? -16.288 7.824 12.444 1.00 97.31 193 ALA A CA 1
ATOM 1587 C C . ALA A 1 193 ? -16.016 7.914 13.958 1.00 97.31 193 ALA A C 1
ATOM 1589 O O . ALA A 1 193 ? -16.270 6.957 14.689 1.00 97.31 193 ALA A O 1
ATOM 1590 N N . SER A 1 194 ? -15.589 9.085 14.440 1.00 94.88 194 SER A N 1
ATOM 1591 C CA . SER A 1 194 ? -15.383 9.361 15.866 1.00 94.88 194 SER A CA 1
ATOM 1592 C C . SER A 1 194 ? -16.680 9.256 16.684 1.00 94.88 194 SER A C 1
ATOM 1594 O O . SER A 1 194 ? -16.714 8.602 17.730 1.00 94.88 194 SER A O 1
ATOM 1596 N N . VAL A 1 195 ? -17.790 9.814 16.183 1.00 94.31 195 VAL A N 1
ATOM 1597 C CA . VAL A 1 195 ? -19.103 9.699 16.841 1.00 94.31 195 VAL A CA 1
ATOM 1598 C C . VAL A 1 195 ? -19.509 8.233 17.006 1.00 94.31 195 VAL A C 1
ATOM 1600 O O . VAL A 1 195 ? -20.014 7.857 18.067 1.00 94.31 195 VAL A O 1
ATOM 1603 N N . LEU A 1 196 ? -19.268 7.386 16.002 1.00 94.81 196 LEU A N 1
ATOM 1604 C CA . LEU A 1 196 ? -19.510 5.947 16.120 1.00 94.81 196 LEU A CA 1
ATOM 1605 C C . LEU A 1 196 ? -18.531 5.265 17.084 1.00 94.81 196 LEU A C 1
ATOM 1607 O O . LEU A 1 196 ? -18.968 4.457 17.903 1.00 94.81 196 LEU A O 1
ATOM 1611 N N . ALA A 1 197 ? -17.246 5.623 17.058 1.00 95.12 197 ALA A N 1
ATOM 1612 C CA . ALA A 1 197 ? -16.246 5.086 17.982 1.00 95.12 197 ALA A CA 1
ATOM 1613 C C . ALA A 1 197 ? -16.588 5.382 19.452 1.00 95.12 197 ALA A C 1
ATOM 1615 O O . ALA A 1 197 ? -16.447 4.508 20.305 1.00 95.12 197 ALA A O 1
ATOM 1616 N N . SER A 1 198 ? -17.170 6.549 19.752 1.00 94.44 198 SER A N 1
ATOM 1617 C CA . SER A 1 198 ? -17.627 6.902 21.109 1.00 94.44 198 SER A CA 1
ATOM 1618 C C . SER A 1 198 ? -18.693 5.950 21.684 1.00 94.44 198 SER A C 1
ATOM 1620 O O . SER A 1 198 ? -18.961 5.960 22.890 1.00 94.44 198 SER A O 1
ATOM 1622 N N . ARG A 1 199 ? -19.317 5.110 20.841 1.00 93.31 199 ARG A N 1
ATOM 1623 C CA . ARG A 1 199 ? -20.301 4.089 21.243 1.00 93.31 199 ARG A CA 1
ATOM 1624 C C . ARG A 1 199 ? -19.668 2.813 21.787 1.00 93.31 199 ARG A C 1
ATOM 1626 O O . ARG A 1 199 ? -20.408 1.945 22.250 1.00 93.31 199 ARG A O 1
ATOM 1633 N N . PHE A 1 200 ? -18.345 2.701 21.767 1.00 93.56 200 PHE A N 1
ATOM 1634 C CA . PHE A 1 200 ? -17.627 1.678 22.517 1.00 93.56 200 PHE A CA 1
ATOM 1635 C C . PHE A 1 200 ? -17.550 2.047 24.006 1.00 93.56 200 PHE A C 1
ATOM 1637 O O . PHE A 1 200 ? -17.658 3.226 24.353 1.00 93.56 200 PHE A O 1
ATOM 1644 N N . PRO A 1 201 ? -17.434 1.058 24.911 1.00 93.12 201 PRO A N 1
ATOM 1645 C CA . PRO A 1 201 ? -17.318 1.320 26.343 1.00 93.12 201 PRO A CA 1
ATOM 1646 C C . PRO A 1 201 ? -15.931 1.847 26.747 1.00 93.12 201 PRO A C 1
ATOM 1648 O O . PRO A 1 201 ? -15.832 2.527 27.763 1.00 93.12 201 PRO A O 1
ATOM 1651 N N . SER A 1 202 ? -14.881 1.555 25.974 1.00 92.88 202 SER A N 1
ATOM 1652 C CA . SER A 1 202 ? -13.517 2.043 26.199 1.00 92.88 202 SER A CA 1
ATOM 1653 C C . SER A 1 202 ? -12.671 1.945 24.921 1.00 92.88 202 SER A C 1
ATOM 1655 O O . SER A 1 202 ? -13.123 1.361 23.930 1.00 92.88 202 SER A O 1
ATOM 1657 N N . ALA A 1 203 ? -11.455 2.502 24.951 1.00 92.12 203 ALA A N 1
ATOM 1658 C CA . ALA A 1 203 ? -10.484 2.392 23.861 1.00 92.12 203 ALA A CA 1
ATOM 1659 C C . ALA A 1 203 ? -10.012 0.944 23.665 1.00 92.12 203 ALA A C 1
ATOM 1661 O O . ALA A 1 203 ? -9.901 0.482 22.536 1.00 92.12 203 ALA A O 1
ATOM 1662 N N . GLU A 1 204 ? -9.821 0.206 24.759 1.00 92.12 204 GLU A N 1
ATOM 1663 C CA . GLU A 1 204 ? -9.422 -1.204 24.739 1.00 92.12 204 GLU A CA 1
ATOM 1664 C C . GLU A 1 204 ? -10.499 -2.047 24.053 1.00 92.12 204 GLU A C 1
ATOM 1666 O O . GLU A 1 204 ? -10.203 -2.812 23.149 1.00 92.12 204 GLU A O 1
ATOM 1671 N N . ALA A 1 205 ? -11.778 -1.823 24.377 1.00 92.06 205 ALA A N 1
ATOM 1672 C CA . ALA A 1 205 ? -12.871 -2.537 23.717 1.00 92.06 205 ALA A CA 1
ATOM 1673 C C . ALA A 1 205 ? -13.000 -2.205 22.217 1.00 92.06 205 ALA A C 1
ATOM 1675 O O . ALA A 1 205 ? -13.516 -3.019 21.454 1.00 92.06 205 ALA A O 1
ATOM 1676 N N . LEU A 1 206 ? -12.598 -0.999 21.800 1.00 93.38 206 LEU A N 1
ATOM 1677 C CA . LEU A 1 206 ? -12.518 -0.620 20.388 1.00 93.38 206 LEU A CA 1
ATOM 1678 C C . LEU A 1 206 ? -11.359 -1.351 19.697 1.00 93.38 206 LEU A C 1
ATOM 1680 O O . LEU A 1 206 ? -11.550 -1.894 18.610 1.00 93.38 206 LEU A O 1
ATOM 1684 N N . GLN A 1 207 ? -10.186 -1.375 20.332 1.00 94.56 207 GLN A N 1
ATOM 1685 C CA . GLN A 1 207 ? -8.999 -2.063 19.831 1.00 94.56 207 GLN A CA 1
ATOM 1686 C C . GLN A 1 207 ? -9.226 -3.572 19.719 1.00 94.56 207 GLN A C 1
ATOM 1688 O O . GLN A 1 207 ? -8.908 -4.145 18.680 1.00 94.56 207 GLN A O 1
ATOM 1693 N N . ASP A 1 208 ? -9.832 -4.199 20.729 1.00 93.44 208 ASP A N 1
ATOM 1694 C CA . ASP A 1 208 ? -10.173 -5.625 20.730 1.00 93.44 208 ASP A CA 1
ATOM 1695 C C . ASP A 1 208 ? -11.049 -5.985 19.524 1.00 93.44 208 ASP A C 1
ATOM 1697 O O . ASP A 1 208 ? -10.791 -6.958 18.823 1.00 93.44 208 ASP A O 1
ATOM 1701 N N . GLU A 1 209 ? -12.065 -5.171 19.226 1.00 95.31 209 GLU A N 1
ATOM 1702 C CA . GLU A 1 209 ? -12.961 -5.419 18.090 1.00 95.31 209 GLU A CA 1
ATOM 1703 C C . GLU A 1 209 ? -12.298 -5.132 16.736 1.00 95.31 209 GLU A C 1
ATOM 1705 O O . GLU A 1 209 ? -12.652 -5.756 15.736 1.00 95.31 209 GLU A O 1
ATOM 1710 N N . LEU A 1 210 ? -11.312 -4.231 16.690 1.00 95.62 210 LEU A N 1
ATOM 1711 C CA . LEU A 1 210 ? -10.465 -4.055 15.512 1.00 95.62 210 LEU A CA 1
ATOM 1712 C C . LEU A 1 210 ? -9.557 -5.276 15.291 1.00 95.62 210 LEU A C 1
ATOM 1714 O O . LEU A 1 210 ? -9.421 -5.730 14.158 1.00 95.62 210 LEU A O 1
ATOM 1718 N N . CYS A 1 211 ? -8.988 -5.834 16.362 1.00 94.50 211 CYS A N 1
ATOM 1719 C CA . CYS A 1 211 ? -8.164 -7.043 16.309 1.00 94.50 211 CYS A CA 1
ATOM 1720 C C . CYS A 1 211 ? -8.983 -8.270 15.889 1.00 94.50 211 CYS A C 1
ATOM 1722 O O . CYS A 1 211 ? -8.542 -9.033 15.033 1.00 94.50 211 CYS A O 1
ATOM 1724 N N . ASP A 1 212 ? -10.198 -8.424 16.423 1.00 94.56 212 ASP A N 1
ATOM 1725 C CA . ASP A 1 212 ? -11.141 -9.471 16.016 1.00 94.56 212 ASP A CA 1
ATOM 1726 C C . ASP A 1 212 ? -11.484 -9.367 14.519 1.00 94.56 212 ASP A C 1
ATOM 1728 O O . ASP A 1 212 ? -11.514 -10.383 13.826 1.00 94.56 212 ASP A O 1
ATOM 1732 N N . LEU A 1 213 ? -11.705 -8.149 14.002 1.00 95.75 213 LEU A N 1
ATOM 1733 C CA . LEU A 1 213 ? -11.961 -7.928 12.574 1.00 95.75 213 LEU A CA 1
ATOM 1734 C C . LEU A 1 213 ? -10.755 -8.309 11.706 1.00 95.75 213 LEU A C 1
ATOM 1736 O O . LEU A 1 213 ? -10.935 -8.870 10.630 1.00 95.75 213 LEU A O 1
ATOM 1740 N N . ILE A 1 214 ? -9.538 -8.002 12.154 1.00 94.62 214 ILE A N 1
ATOM 1741 C CA . ILE A 1 214 ? -8.302 -8.361 11.446 1.00 94.62 214 ILE A CA 1
ATOM 1742 C C . ILE A 1 214 ? -8.125 -9.875 11.417 1.00 94.62 214 ILE A C 1
ATOM 1744 O O . ILE A 1 214 ? -7.872 -10.435 10.353 1.00 94.62 214 ILE A O 1
ATOM 1748 N N . ALA A 1 215 ? -8.320 -10.545 12.554 1.00 93.12 215 ALA A N 1
ATOM 1749 C CA . ALA A 1 215 ? -8.263 -11.999 12.618 1.00 93.12 215 ALA A CA 1
ATOM 1750 C C . ALA A 1 215 ? -9.297 -12.642 11.678 1.00 93.12 215 ALA A C 1
ATOM 1752 O O . ALA A 1 215 ? -8.958 -13.546 10.920 1.00 93.12 215 ALA A O 1
ATOM 1753 N N . GLU A 1 216 ? -10.532 -12.126 11.659 1.00 94.00 216 GLU A N 1
ATOM 1754 C CA . GLU A 1 216 ? -11.576 -12.558 10.722 1.00 94.00 216 GLU A CA 1
ATOM 1755 C C . GLU A 1 216 ? -11.162 -12.339 9.259 1.00 94.00 216 GLU A C 1
ATOM 1757 O O . GLU A 1 216 ? -11.302 -13.249 8.444 1.00 94.00 216 GLU A O 1
ATOM 1762 N N . HIS A 1 217 ? -10.640 -11.155 8.924 1.00 94.50 217 HIS A N 1
ATOM 1763 C CA . HIS A 1 217 ? -10.271 -10.786 7.555 1.00 94.50 217 HIS A CA 1
ATOM 1764 C C . HIS A 1 217 ? -9.128 -11.649 7.010 1.00 94.50 217 HIS A C 1
ATOM 1766 O O . HIS A 1 217 ? -9.225 -12.157 5.899 1.00 94.50 217 HIS A O 1
ATOM 1772 N N . PHE A 1 218 ? -8.070 -11.864 7.791 1.00 92.06 218 PHE A N 1
ATOM 1773 C CA . PHE A 1 218 ? -6.904 -12.640 7.352 1.00 92.06 218 PHE A CA 1
ATOM 1774 C C . PHE A 1 218 ? -7.010 -14.145 7.653 1.00 92.06 218 PHE A C 1
ATOM 1776 O O . PHE A 1 218 ? -6.067 -14.892 7.400 1.00 92.06 218 PHE A O 1
ATOM 1783 N N . GLY A 1 219 ? -8.141 -14.614 8.191 1.00 91.75 219 GLY A N 1
ATOM 1784 C CA . GLY A 1 219 ? -8.339 -16.026 8.533 1.00 91.75 219 GLY A CA 1
ATOM 1785 C C . GLY A 1 219 ? -7.428 -16.522 9.663 1.00 91.75 219 GLY A C 1
ATOM 1786 O O . GLY A 1 219 ? -7.040 -17.690 9.676 1.00 91.75 219 GLY A O 1
ATOM 1787 N N . LEU A 1 220 ? -7.070 -15.643 10.602 1.00 89.94 220 LEU A N 1
ATOM 1788 C CA . LEU A 1 220 ? -6.208 -15.958 11.741 1.00 89.94 220 LEU A CA 1
ATOM 1789 C C . LEU A 1 220 ? -7.038 -16.483 12.927 1.00 89.94 220 LEU A C 1
ATOM 1791 O O . LEU A 1 220 ? -8.151 -16.002 13.155 1.00 89.94 220 LEU A O 1
ATOM 1795 N N . PRO A 1 221 ? -6.508 -17.417 13.744 1.00 89.69 221 PRO A N 1
ATOM 1796 C CA . PRO A 1 221 ? -7.181 -17.853 14.973 1.00 89.69 221 PRO A CA 1
ATOM 1797 C C . PRO A 1 221 ? -7.391 -16.709 15.974 1.00 89.69 221 PRO A C 1
ATOM 1799 O O . PRO A 1 221 ? -8.398 -16.660 16.680 1.00 89.69 221 PRO A O 1
ATOM 1802 N N . SER A 1 222 ? -6.420 -15.801 16.036 1.00 90.12 222 SER A N 1
ATOM 1803 C CA . SER A 1 222 ? -6.442 -14.561 16.802 1.00 90.12 222 SER A CA 1
ATOM 1804 C C . SER A 1 222 ? -5.407 -13.595 16.224 1.00 90.12 222 SER A C 1
ATOM 1806 O O . SER A 1 222 ? -4.491 -14.005 15.512 1.00 90.12 222 SER A O 1
ATOM 1808 N N . TYR A 1 223 ? -5.554 -12.311 16.538 1.00 90.69 223 TYR A N 1
ATOM 1809 C CA . TYR A 1 223 ? -4.587 -11.275 16.197 1.00 90.69 223 TYR A CA 1
ATOM 1810 C C . TYR A 1 223 ? -4.357 -10.380 17.416 1.00 90.69 223 TYR A C 1
ATOM 1812 O O . TYR A 1 223 ? -5.301 -10.070 18.148 1.00 90.69 223 TYR A O 1
ATOM 1820 N N . GLN A 1 224 ? -3.105 -9.993 17.647 1.00 88.12 224 GLN A N 1
ATOM 1821 C CA . GLN A 1 224 ? -2.699 -9.049 18.684 1.00 88.12 224 GLN A CA 1
ATOM 1822 C C . GLN A 1 224 ? -1.590 -8.168 18.106 1.00 88.12 224 GLN A C 1
ATOM 1824 O O . GLN A 1 224 ? -0.584 -8.719 17.659 1.00 88.12 224 GLN A O 1
ATOM 1829 N N . PRO A 1 225 ? -1.744 -6.835 18.105 1.00 86.00 225 PRO A N 1
ATOM 1830 C CA . PRO A 1 225 ? -0.713 -5.956 17.583 1.00 86.00 225 PRO A CA 1
ATOM 1831 C C . PRO A 1 225 ? 0.505 -5.991 18.505 1.00 86.00 225 PRO A C 1
ATOM 1833 O O . PRO A 1 225 ? 0.370 -5.994 19.734 1.00 86.00 225 PRO A O 1
ATOM 1836 N N . THR A 1 226 ? 1.704 -5.939 17.932 1.00 80.88 226 THR A N 1
ATOM 1837 C CA . THR A 1 226 ? 2.905 -5.679 18.725 1.00 80.88 226 THR A CA 1
ATOM 1838 C C . THR A 1 226 ? 2.775 -4.295 19.355 1.00 80.88 226 THR A C 1
ATOM 1840 O O . THR A 1 226 ? 2.387 -3.324 18.693 1.00 80.88 226 THR A O 1
ATOM 1843 N N . ALA A 1 227 ? 3.085 -4.185 20.650 1.00 65.75 227 ALA A N 1
ATOM 1844 C CA . ALA A 1 227 ? 3.107 -2.892 21.315 1.00 65.75 227 ALA A CA 1
ATOM 1845 C C . ALA A 1 227 ? 4.075 -1.965 20.567 1.00 65.75 227 ALA A C 1
ATOM 1847 O O . ALA A 1 227 ? 5.232 -2.329 20.329 1.00 65.75 227 ALA A O 1
ATOM 1848 N N . LEU A 1 228 ? 3.614 -0.761 20.208 1.00 58.50 228 LEU A N 1
ATOM 1849 C CA . LEU A 1 228 ? 4.537 0.300 19.826 1.00 58.50 228 LEU A CA 1
ATOM 1850 C C . LEU A 1 228 ? 5.495 0.463 21.000 1.00 58.50 228 LEU A C 1
ATOM 1852 O O . LEU A 1 228 ? 5.056 0.758 22.113 1.00 58.50 228 LEU A O 1
ATOM 1856 N N . TRP A 1 229 ? 6.783 0.221 20.766 1.00 41.28 229 TRP A N 1
ATOM 1857 C CA . TRP A 1 229 ? 7.809 0.550 21.740 1.00 41.28 229 TRP A CA 1
ATOM 1858 C C . TRP A 1 229 ? 7.584 2.013 22.102 1.00 41.28 229 TRP A C 1
ATOM 1860 O O . TRP A 1 229 ? 7.643 2.882 21.231 1.00 41.28 229 TRP A O 1
ATOM 1870 N N . SER A 1 230 ? 7.218 2.258 23.357 1.00 30.33 230 SER A N 1
ATOM 1871 C CA . SER A 1 230 ? 7.122 3.598 23.911 1.00 30.33 230 SER A CA 1
ATOM 1872 C C . SER A 1 230 ? 8.519 4.205 23.834 1.00 30.33 230 SER A C 1
ATOM 1874 O O . SER A 1 230 ? 9.369 3.894 24.670 1.00 30.33 230 SER A O 1
ATOM 1876 N N . ALA A 1 231 ? 8.763 4.972 22.774 1.00 28.73 231 ALA A N 1
ATOM 1877 C CA . ALA A 1 231 ? 9.886 5.888 22.670 1.00 28.73 231 ALA A CA 1
ATOM 1878 C C . ALA A 1 231 ? 9.525 7.192 23.385 1.00 28.73 231 ALA A C 1
ATOM 1880 O O . ALA A 1 231 ? 8.382 7.669 23.186 1.00 28.73 231 ALA A O 1
#

Solvent-accessible surface area (backbone atoms only — not comparable to full-atom values): 13286 Å² total; per-residue (Å²): 102,48,72,43,60,59,62,68,75,68,52,60,84,38,46,42,25,42,52,48,79,45,97,50,90,65,35,30,38,37,36,40,35,27,72,66,91,73,79,78,49,101,60,34,41,83,44,64,38,69,74,65,81,65,64,52,28,44,56,97,94,42,79,47,65,49,86,81,39,46,84,43,78,46,63,76,63,89,81,61,70,77,62,32,68,31,56,48,64,45,63,39,50,75,86,63,67,94,89,50,64,92,77,39,92,58,55,55,36,43,24,67,57,52,41,48,31,50,53,21,39,36,62,40,70,66,56,67,71,48,51,80,16,50,50,78,77,64,91,66,94,63,81,34,59,47,35,54,37,54,54,52,50,45,52,52,40,49,65,65,28,78,55,54,74,25,65,93,71,58,68,73,60,49,55,54,46,53,32,50,26,23,43,29,36,41,70,67,37,50,70,61,19,15,60,55,52,18,49,28,58,38,65,64,62,47,43,52,53,50,28,53,48,49,11,63,71,72,73,40,99,67,53,78,67,72,76,76,80,87,124

Nearest PDB structures (foldseek):
  6u63-assembly3_C  TM=2.630E-01  e=1.875E+00  Homo sapiens
  6fs2-assembly2_B  TM=2.287E-01  e=2.226E+00  Homo sapiens
  9crw-assembly1_B  TM=1.690E-01  e=5.876E+00  Candida albicans

pLDDT: mean 88.18, std 11.47, range [28.73, 98.5]